Protein AF-A0A9D9YKW6-F1 (afdb_monomer)

Sequence (208 aa):
MNNTENLVAIANKNGWTAEYDASLAKNPNLFNELFSMLTSIMKGLIENFFKRTKQVSLEPTADEFNVKRDLKKFLALKSDGGKLDWLDDDIIGWFGKTTIKGRKQKIVSNIYRLLKNLTHQSIIDTGKKFDIYKKYNLFDAIELASKLIDAGEIEEKGKGIVIYFEEEHDGVPCRVSVCRDDGGKLCLNLLEVDPDREFDVGGGVLFS

Foldseek 3Di:
DPPVVVVVVVCVVVVNPPVVVVVCVVCVPVVVVVVVVVVVVLVVVCVVFKDFDDKDKDDWDQDKDQCQVNVVVVVVVADFPDLCVQPDCVSCVQCNRDIHGTGDDMDIATKIFTQAWDFPLRCQVSCVVSVRADAAAPVVVSVVQSVCVVVCLAQDALEWEKHWHPDDGVPFTKIWIWHQDPVRGIYIDIDGRPSPDRPIRGGNYMYD

Secondary structure (DSSP, 8-state):
--HHHHHHHHHHHHT-HHHHHHHHHH-HHHHHHHHHHHHHHHHHHHHTTEEEEEEEEEPP--S-EEHHHHHHHHHHT--TTSTTTT--THHHHHHTT-EEPPPSS-EEEEEEEESS-EEHHHHHHHHHHTT---EE-HHHHHHHHHHHHHTTTT-STT-EEEEEEEEEETTEEEEEEEEE-TTS-EEEEEEE--TTS--EE-TTEEE-

pLDDT: mean 80.94, std 12.47, range [43.84, 95.19]

Structure (mmCIF, N/CA/C/O backbone):
data_AF-A0A9D9YKW6-F1
#
_entry.id   AF-A0A9D9YKW6-F1
#
loop_
_atom_site.group_PDB
_atom_site.id
_atom_site.type_symbol
_atom_site.label_atom_id
_atom_site.label_alt_id
_atom_site.label_comp_id
_atom_site.label_asym_id
_atom_site.label_entity_id
_atom_site.label_seq_id
_atom_site.pdbx_PDB_i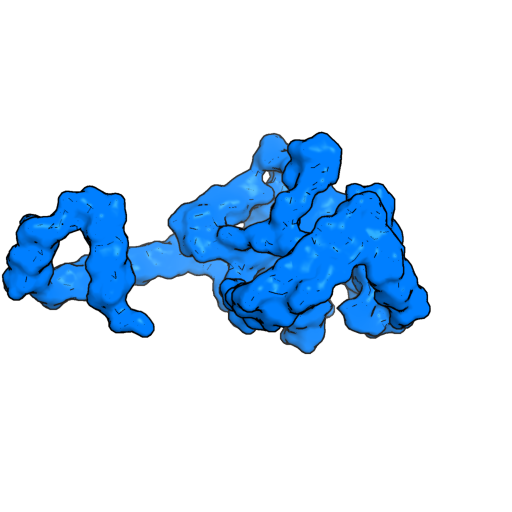ns_code
_atom_site.Cartn_x
_atom_site.Cartn_y
_atom_site.Cartn_z
_atom_site.occupancy
_atom_site.B_iso_or_equiv
_atom_site.auth_seq_id
_atom_site.auth_comp_id
_atom_site.auth_asym_id
_atom_site.auth_atom_id
_atom_site.pdbx_PDB_model_num
ATOM 1 N N . MET A 1 1 ? 0.772 17.767 -19.287 1.00 43.84 1 MET A N 1
ATOM 2 C CA . MET A 1 1 ? 1.061 17.104 -20.570 1.00 43.84 1 MET A CA 1
ATOM 3 C C . MET A 1 1 ? -0.236 17.054 -21.336 1.00 43.84 1 MET A C 1
ATOM 5 O O . MET A 1 1 ? -1.238 16.620 -20.775 1.00 43.84 1 MET A O 1
ATOM 9 N N . ASN A 1 2 ? -0.245 17.628 -22.532 1.00 45.97 2 ASN A N 1
ATOM 10 C CA . ASN A 1 2 ? -1.435 17.667 -23.375 1.00 45.97 2 ASN A CA 1
ATOM 11 C C . ASN A 1 2 ? -1.693 16.252 -23.925 1.00 45.97 2 ASN A C 1
ATOM 13 O O . ASN A 1 2 ? -0.737 15.502 -24.122 1.00 45.97 2 ASN A O 1
ATOM 17 N N . ASN A 1 3 ? -2.950 15.863 -24.167 1.00 50.84 3 ASN A N 1
ATOM 18 C CA . ASN A 1 3 ? -3.304 14.491 -24.585 1.00 50.84 3 ASN A CA 1
ATOM 19 C C . ASN A 1 3 ? -2.483 14.012 -25.800 1.00 50.84 3 ASN A C 1
ATOM 21 O O . ASN A 1 3 ? -2.104 12.847 -25.880 1.00 50.84 3 ASN A O 1
ATOM 25 N N . THR A 1 4 ? -2.126 14.940 -26.687 1.00 46.44 4 THR A N 1
ATOM 26 C CA . THR A 1 4 ? -1.278 14.737 -27.866 1.00 46.44 4 THR A CA 1
ATOM 27 C C . THR A 1 4 ? 0.133 14.228 -27.536 1.00 46.44 4 THR A C 1
ATOM 29 O O . THR A 1 4 ? 0.658 13.381 -28.250 1.00 46.44 4 THR A O 1
ATOM 32 N N . GLU A 1 5 ? 0.748 14.682 -26.442 1.00 51.78 5 GLU A N 1
ATOM 33 C CA . GLU A 1 5 ? 2.132 14.326 -26.078 1.00 51.78 5 GLU A CA 1
ATOM 34 C C . GLU A 1 5 ? 2.236 12.876 -25.580 1.00 51.78 5 GLU A C 1
ATOM 36 O O . GLU A 1 5 ? 3.158 12.150 -25.952 1.00 51.78 5 GLU A O 1
ATOM 41 N N . ASN A 1 6 ? 1.246 12.420 -24.803 1.00 57.69 6 ASN A N 1
ATOM 42 C CA . ASN A 1 6 ? 1.171 11.029 -24.341 1.00 57.69 6 ASN A CA 1
ATOM 43 C C . ASN A 1 6 ? 0.940 10.053 -25.506 1.00 57.69 6 ASN A C 1
ATOM 45 O O . ASN A 1 6 ? 1.441 8.930 -25.495 1.00 57.69 6 ASN A O 1
ATOM 49 N N . LEU A 1 7 ? 0.206 10.487 -26.530 1.00 53.72 7 LEU A N 1
ATOM 50 C CA . LEU A 1 7 ? -0.119 9.679 -27.703 1.00 53.72 7 LEU A CA 1
ATOM 51 C C . LEU A 1 7 ? 1.067 9.520 -28.654 1.00 53.72 7 LEU A C 1
ATOM 53 O O . LEU A 1 7 ? 1.318 8.413 -29.127 1.00 53.72 7 LEU A O 1
ATOM 57 N N . VAL A 1 8 ? 1.833 10.591 -28.878 1.00 56.22 8 VAL A N 1
ATOM 58 C CA . VAL A 1 8 ? 3.093 10.525 -29.634 1.00 56.22 8 VAL A CA 1
ATOM 59 C C . VAL A 1 8 ? 4.070 9.568 -28.945 1.00 56.22 8 VAL A C 1
ATOM 61 O O . VAL A 1 8 ? 4.704 8.751 -29.608 1.00 56.22 8 VAL A O 1
ATOM 64 N N . ALA A 1 9 ? 4.131 9.577 -27.610 1.00 59.88 9 ALA A N 1
ATOM 65 C CA . ALA A 1 9 ? 4.969 8.644 -26.859 1.00 59.88 9 ALA A CA 1
ATOM 66 C C . ALA A 1 9 ? 4.547 7.168 -27.038 1.00 59.88 9 ALA A C 1
ATOM 68 O O . ALA A 1 9 ? 5.409 6.302 -27.205 1.00 59.88 9 ALA A O 1
ATOM 69 N N . ILE A 1 10 ? 3.242 6.868 -27.055 1.00 60.78 10 ILE A N 1
ATOM 70 C CA . ILE A 1 10 ? 2.720 5.503 -27.263 1.00 60.78 10 ILE A CA 1
ATOM 71 C C . ILE A 1 10 ? 2.913 5.038 -28.715 1.00 60.78 10 ILE A C 1
ATOM 73 O O . ILE A 1 10 ? 3.318 3.896 -28.938 1.00 60.78 10 ILE A O 1
ATOM 77 N N . ALA A 1 11 ? 2.664 5.900 -29.702 1.00 54.38 11 ALA A N 1
ATOM 78 C CA . ALA A 1 11 ? 2.847 5.574 -31.118 1.00 54.38 11 ALA A CA 1
ATOM 79 C C . ALA A 1 11 ? 4.330 5.353 -31.468 1.00 54.38 11 ALA A C 1
ATOM 81 O O . ALA A 1 11 ? 4.664 4.382 -32.149 1.00 54.38 11 ALA A O 1
ATOM 82 N N . ASN A 1 12 ? 5.227 6.181 -30.917 1.00 57.91 12 ASN A N 1
ATOM 83 C CA . ASN A 1 12 ? 6.677 6.018 -31.055 1.00 57.91 12 ASN A CA 1
ATOM 84 C C . ASN A 1 12 ? 7.167 4.698 -30.449 1.00 57.91 12 ASN A C 1
ATOM 86 O O . ASN A 1 12 ? 8.013 4.029 -31.037 1.00 57.91 12 ASN A O 1
ATOM 90 N N . LYS A 1 13 ? 6.605 4.286 -29.305 1.00 63.47 13 LYS A N 1
ATOM 91 C CA . LYS A 1 13 ? 6.944 3.012 -28.653 1.00 63.47 13 LYS A CA 1
ATOM 92 C C . LYS A 1 13 ? 6.544 1.786 -29.488 1.00 63.47 13 LYS A C 1
ATOM 94 O O . LYS A 1 13 ? 7.162 0.738 -29.335 1.00 63.47 13 LYS A O 1
ATOM 99 N N . ASN A 1 14 ? 5.546 1.916 -30.365 1.00 60.53 14 ASN A N 1
ATOM 100 C CA . ASN A 1 14 ? 5.018 0.825 -31.193 1.00 60.53 14 ASN A CA 1
ATOM 101 C C . ASN A 1 14 ? 5.385 0.934 -32.689 1.00 60.53 14 ASN A C 1
ATOM 103 O O . ASN A 1 14 ? 4.955 0.100 -33.480 1.00 60.53 14 ASN A O 1
ATOM 107 N N . GLY A 1 15 ? 6.195 1.926 -33.087 1.00 52.66 15 GLY A N 1
ATOM 108 C CA . GLY A 1 15 ? 6.733 2.048 -34.449 1.00 52.66 15 GLY A CA 1
ATOM 109 C C . GLY A 1 15 ? 5.736 2.511 -35.522 1.00 52.66 15 GLY A C 1
ATOM 110 O O . GLY A 1 15 ? 5.941 2.228 -36.697 1.00 52.66 15 GLY A O 1
ATOM 111 N N . TRP A 1 16 ? 4.655 3.205 -35.152 1.00 58.59 16 TRP A N 1
ATOM 112 C CA . TRP A 1 16 ? 3.535 3.529 -36.059 1.00 58.59 16 TRP A CA 1
ATOM 113 C C . TRP A 1 16 ? 3.626 4.897 -36.757 1.00 58.59 16 TRP A C 1
ATOM 115 O O . TRP A 1 16 ? 2.633 5.393 -37.267 1.00 58.59 16 TRP A O 1
ATOM 125 N N . THR A 1 17 ? 4.785 5.547 -36.782 1.00 58.66 17 THR A N 1
ATOM 126 C CA . THR A 1 17 ? 4.863 7.016 -36.893 1.00 58.66 17 THR A CA 1
ATOM 127 C C . THR A 1 17 ? 4.345 7.618 -38.210 1.00 58.66 17 THR A C 1
ATOM 129 O O . THR A 1 17 ? 3.519 8.522 -38.174 1.00 58.66 17 THR A O 1
ATOM 132 N N . ALA A 1 18 ? 4.731 7.111 -39.384 1.00 54.94 18 ALA A N 1
ATOM 133 C CA . ALA A 1 18 ? 4.442 7.815 -40.645 1.00 54.94 18 ALA A CA 1
ATOM 134 C C . ALA A 1 18 ? 2.969 7.745 -41.116 1.00 54.94 18 ALA A C 1
ATOM 136 O O . ALA A 1 18 ? 2.423 8.736 -41.602 1.00 54.94 18 ALA A O 1
ATOM 137 N N . GLU A 1 19 ? 2.307 6.592 -40.978 1.00 56.78 19 GLU A N 1
ATOM 138 C CA . GLU A 1 19 ? 0.900 6.421 -41.387 1.00 56.78 19 GLU A CA 1
ATOM 139 C C . GLU A 1 19 ? -0.081 6.929 -40.321 1.00 56.78 19 GLU A C 1
ATOM 141 O O . GLU A 1 19 ? -1.145 7.462 -40.650 1.00 56.78 19 GLU A O 1
ATOM 146 N N . TYR A 1 20 ? 0.297 6.824 -39.044 1.00 57.62 20 TYR A N 1
ATOM 147 C CA . TYR A 1 20 ? -0.473 7.343 -37.916 1.00 57.62 20 TYR A CA 1
ATOM 148 C C . TYR A 1 20 ? -0.538 8.872 -37.938 1.00 57.62 20 TYR A C 1
ATOM 150 O O . TYR A 1 20 ? -1.638 9.420 -37.862 1.00 57.62 20 TYR A O 1
ATOM 158 N N . ASP A 1 21 ? 0.594 9.556 -38.151 1.00 57.75 21 ASP A N 1
ATOM 159 C CA . ASP A 1 21 ? 0.653 11.023 -38.213 1.00 57.75 21 ASP A CA 1
ATOM 160 C C . ASP A 1 21 ? -0.156 11.578 -39.403 1.00 57.75 21 ASP A C 1
ATOM 162 O O . ASP A 1 21 ? -0.878 12.570 -39.270 1.00 57.75 21 ASP A O 1
ATOM 166 N N . ALA A 1 22 ? -0.124 10.896 -40.555 1.00 60.62 22 ALA A N 1
ATOM 167 C CA . ALA A 1 22 ? -0.911 11.267 -41.733 1.00 60.62 22 ALA A CA 1
ATOM 168 C C . ALA A 1 22 ? -2.428 11.046 -41.551 1.00 60.62 22 ALA A C 1
ATOM 170 O O . ALA A 1 22 ? -3.234 11.800 -42.104 1.00 60.62 22 ALA A O 1
ATOM 171 N N . SER A 1 23 ? -2.834 10.024 -40.790 1.00 60.03 23 SER A N 1
ATOM 172 C CA . SER A 1 23 ? -4.242 9.733 -40.483 1.00 60.03 23 SER A CA 1
ATOM 173 C C . SER A 1 23 ? -4.810 10.690 -39.422 1.00 60.03 23 SER A C 1
ATOM 175 O O . SER A 1 23 ? -5.909 11.227 -39.594 1.00 60.03 23 SER A O 1
ATOM 177 N N . LEU A 1 24 ? -4.023 11.001 -38.383 1.00 61.50 24 LEU A N 1
ATOM 178 C CA . LEU A 1 24 ? -4.342 12.004 -37.357 1.00 61.50 24 LEU A CA 1
ATOM 179 C C . LEU A 1 24 ? -4.513 13.405 -37.946 1.00 61.50 24 LEU A C 1
ATOM 181 O O . LEU A 1 24 ? -5.440 14.118 -37.564 1.00 61.50 24 LEU A O 1
ATOM 185 N N . ALA A 1 25 ? -3.667 13.782 -38.910 1.00 60.62 25 ALA A N 1
ATOM 186 C CA . ALA A 1 25 ? -3.775 15.061 -39.608 1.00 60.62 25 ALA A CA 1
ATOM 187 C C . ALA A 1 25 ? -5.047 15.172 -40.470 1.00 60.62 25 ALA A C 1
ATOM 189 O O . ALA A 1 25 ? -5.565 16.271 -40.661 1.00 60.62 25 ALA A O 1
ATOM 190 N N . LYS A 1 26 ? -5.566 14.048 -40.987 1.00 66.38 26 LYS A N 1
ATOM 191 C CA . LYS A 1 26 ? -6.759 14.027 -41.848 1.00 66.38 26 LYS A CA 1
ATOM 192 C C . LYS A 1 26 ? -8.071 14.044 -41.068 1.00 66.38 26 LYS A C 1
ATOM 194 O O . LYS A 1 26 ? -9.019 14.658 -41.543 1.00 66.38 26 LYS A O 1
ATOM 199 N N . ASN A 1 27 ? -8.146 13.389 -39.906 1.00 66.44 27 ASN A N 1
ATOM 200 C CA . ASN A 1 27 ? -9.380 13.301 -39.111 1.00 66.44 27 ASN A CA 1
ATOM 201 C C . ASN A 1 27 ? -9.115 13.381 -37.592 1.00 66.44 27 ASN A C 1
ATOM 203 O O . ASN A 1 27 ? -9.399 12.426 -36.862 1.00 66.44 27 ASN A O 1
ATOM 207 N N . PRO A 1 28 ? -8.614 14.520 -37.081 1.00 65.94 28 PRO A N 1
ATOM 208 C CA . PRO A 1 28 ? -8.278 14.668 -35.663 1.00 65.94 28 PRO A CA 1
ATOM 209 C C . PRO A 1 28 ? -9.496 14.497 -34.738 1.00 65.94 28 PRO A C 1
ATOM 211 O O . PRO A 1 28 ? -9.361 14.000 -33.621 1.00 65.94 28 PRO A O 1
ATOM 214 N N . ASN A 1 29 ? -10.699 14.846 -35.208 1.00 73.69 29 ASN A N 1
ATOM 215 C CA . ASN A 1 29 ? -11.934 14.716 -34.429 1.00 73.69 29 ASN A CA 1
ATOM 216 C C . ASN A 1 29 ? -12.338 13.252 -34.207 1.00 73.69 29 ASN A C 1
ATOM 218 O O . ASN A 1 29 ? -12.597 12.872 -33.070 1.00 73.69 29 ASN A O 1
ATOM 222 N N . LEU A 1 30 ? -12.301 12.418 -35.254 1.00 71.31 30 LEU A N 1
ATOM 223 C CA . LEU A 1 30 ? -12.606 10.985 -35.150 1.00 71.31 30 LEU A CA 1
ATOM 224 C C . LEU A 1 30 ? -11.641 10.289 -34.178 1.00 71.31 30 LEU A C 1
ATOM 226 O O . LEU A 1 30 ? -12.040 9.438 -33.387 1.00 71.31 30 LEU A O 1
ATOM 230 N N . PHE A 1 31 ? -10.365 10.681 -34.214 1.00 65.94 31 PHE A N 1
ATOM 231 C CA . PHE A 1 31 ? -9.346 10.140 -33.323 1.00 65.94 31 PHE A CA 1
ATOM 232 C C . PHE A 1 31 ? -9.588 10.535 -31.859 1.00 65.94 31 PHE A C 1
ATOM 234 O O . PHE A 1 31 ? -9.551 9.684 -30.970 1.00 65.94 31 PHE A O 1
ATOM 241 N N . ASN A 1 32 ? -9.891 11.811 -31.605 1.00 71.19 32 ASN A N 1
ATOM 242 C CA . ASN A 1 32 ? -10.234 12.292 -30.267 1.00 71.19 32 ASN A CA 1
ATOM 243 C C . ASN A 1 32 ? -11.503 11.619 -29.721 1.00 71.19 32 ASN A C 1
ATOM 245 O O . ASN A 1 32 ? -11.550 11.272 -28.541 1.00 71.19 32 ASN A O 1
ATOM 249 N N . GLU A 1 33 ? -12.508 11.390 -30.568 1.00 76.00 33 GLU A N 1
ATOM 250 C CA . GLU A 1 33 ? -13.734 10.670 -30.208 1.00 76.00 33 GLU A CA 1
ATOM 251 C C . GLU A 1 33 ? -13.452 9.206 -29.849 1.00 76.00 33 GLU A C 1
ATOM 253 O O . GLU A 1 33 ? -13.867 8.750 -28.782 1.00 76.00 33 GLU A O 1
ATOM 258 N N . LEU A 1 34 ? -12.682 8.484 -30.673 1.00 74.12 34 LEU A N 1
ATOM 259 C CA . LEU A 1 34 ? -12.268 7.104 -30.392 1.00 74.12 34 LEU A CA 1
ATOM 260 C C . LEU A 1 34 ? -11.459 7.003 -29.099 1.00 74.12 34 LEU A C 1
ATOM 262 O O . LEU A 1 34 ? -11.700 6.109 -28.287 1.00 74.12 34 LEU A O 1
ATOM 266 N N . PHE A 1 35 ? -10.524 7.927 -28.878 1.00 70.81 35 PHE A N 1
ATOM 267 C CA . PHE A 1 35 ? -9.710 7.944 -27.669 1.00 70.81 35 PHE A CA 1
ATOM 268 C C . PHE A 1 35 ? -10.543 8.253 -26.421 1.00 70.81 35 PHE A C 1
ATOM 270 O O . PHE A 1 35 ? -10.389 7.594 -25.391 1.00 70.81 35 PHE A O 1
ATOM 277 N N . SER A 1 36 ? -11.465 9.214 -26.513 1.00 72.69 36 SER A N 1
ATOM 278 C CA . SER A 1 36 ? -12.410 9.529 -25.439 1.00 72.69 36 SER A CA 1
ATOM 279 C C . SER A 1 36 ? -13.294 8.324 -25.109 1.00 72.69 36 SER A C 1
ATOM 281 O O . SER A 1 36 ? -13.446 7.962 -23.940 1.00 72.69 36 SER A O 1
ATOM 283 N N . MET A 1 37 ? -13.801 7.631 -26.133 1.00 76.38 37 MET A N 1
ATOM 284 C CA . MET A 1 37 ? -14.613 6.427 -25.969 1.00 76.38 37 MET A CA 1
ATOM 285 C C . MET A 1 37 ? -13.817 5.292 -25.312 1.00 76.38 37 MET A C 1
ATOM 287 O O . MET A 1 37 ? -14.284 4.712 -24.333 1.00 76.38 37 MET A O 1
ATOM 291 N N . LEU A 1 38 ? -12.594 5.018 -25.778 1.00 76.38 38 LEU A N 1
ATOM 292 C CA . LEU A 1 38 ? -11.701 4.020 -25.177 1.00 76.38 38 LEU A CA 1
ATOM 293 C C . LEU A 1 38 ? -11.374 4.358 -23.720 1.00 76.38 38 LEU A C 1
ATOM 295 O O . LEU A 1 38 ? -11.436 3.487 -22.855 1.00 76.38 38 LEU A O 1
ATOM 299 N N . THR A 1 39 ? -11.082 5.626 -23.430 1.00 74.69 39 THR A N 1
ATOM 300 C CA . THR A 1 39 ? -10.810 6.097 -22.067 1.00 74.69 39 THR A CA 1
ATOM 301 C C . THR A 1 39 ? -12.030 5.917 -21.166 1.00 74.69 39 THR A C 1
ATOM 303 O O . THR A 1 39 ? -11.891 5.464 -20.032 1.00 74.69 39 THR A O 1
ATOM 306 N N . SER A 1 40 ? -13.232 6.208 -21.670 1.00 73.06 40 SER A N 1
ATOM 307 C CA . SER A 1 40 ? -14.488 6.033 -20.934 1.00 73.06 40 SER A CA 1
ATOM 308 C C . SER A 1 40 ? -14.789 4.555 -20.657 1.00 73.06 40 SER A C 1
ATOM 310 O O . SER A 1 40 ? -15.108 4.198 -19.525 1.00 73.06 40 SER A O 1
ATOM 312 N N . ILE A 1 41 ? -14.585 3.671 -21.643 1.00 79.56 41 ILE A N 1
ATOM 313 C CA . ILE A 1 41 ? -14.730 2.215 -21.473 1.00 79.56 41 ILE A CA 1
ATOM 314 C C . ILE A 1 41 ? -13.729 1.692 -20.438 1.00 79.56 41 ILE A C 1
ATOM 316 O O . ILE A 1 41 ? -14.118 0.969 -19.525 1.00 79.56 41 ILE A O 1
ATOM 320 N N . MET A 1 42 ? -12.450 2.072 -20.536 1.00 76.56 42 MET A N 1
ATOM 321 C CA . MET A 1 42 ? -11.427 1.656 -19.569 1.00 76.56 42 MET A CA 1
ATOM 322 C C . MET A 1 42 ? -11.737 2.161 -18.161 1.00 76.56 42 MET A C 1
ATOM 324 O O . MET A 1 42 ? -11.637 1.394 -17.206 1.00 76.56 42 MET A O 1
ATOM 328 N N . LYS A 1 43 ? -12.172 3.419 -18.030 1.00 74.50 43 LYS A N 1
ATOM 329 C CA . LYS A 1 43 ? -12.601 3.987 -16.751 1.00 74.50 43 LYS A CA 1
ATOM 330 C C . LYS A 1 43 ? -13.778 3.206 -16.165 1.00 74.50 43 LYS A C 1
ATOM 332 O O . LYS A 1 43 ? -13.706 2.824 -15.004 1.00 74.50 43 LYS A O 1
ATOM 337 N N . GLY A 1 44 ? -14.800 2.905 -16.966 1.00 77.06 44 GLY A N 1
ATOM 338 C CA . GLY A 1 44 ? -15.939 2.093 -16.532 1.00 77.06 44 GLY A CA 1
ATOM 339 C C . GLY A 1 44 ? -15.532 0.676 -16.117 1.00 77.06 44 GLY A C 1
ATOM 340 O O . GLY A 1 44 ? -16.006 0.168 -15.106 1.00 77.06 44 GLY A O 1
ATOM 341 N N . LEU A 1 45 ? -14.598 0.047 -16.841 1.00 79.50 45 LEU A N 1
ATOM 342 C CA . LEU A 1 45 ? -14.066 -1.267 -16.474 1.00 79.50 45 LEU A CA 1
ATOM 343 C C . LEU A 1 45 ? -13.321 -1.230 -15.140 1.00 79.50 45 LEU A C 1
ATOM 345 O O . LEU A 1 45 ? -13.549 -2.109 -14.318 1.00 79.50 45 LEU A O 1
ATOM 349 N N . ILE A 1 46 ? -12.474 -0.226 -14.905 1.00 79.81 46 ILE A N 1
ATOM 350 C CA . ILE A 1 46 ? -11.793 -0.031 -13.617 1.00 79.81 46 ILE A CA 1
ATOM 351 C C . ILE A 1 46 ? -12.826 0.200 -12.513 1.00 79.81 46 ILE A C 1
ATOM 353 O O . ILE A 1 46 ? -12.770 -0.473 -11.488 1.00 79.81 46 ILE A O 1
ATOM 357 N N . GLU A 1 47 ? -13.795 1.089 -12.741 1.00 83.19 47 GLU A N 1
ATOM 358 C CA . GLU A 1 47 ? -14.834 1.457 -11.772 1.00 83.19 47 GLU A CA 1
ATOM 359 C C . GLU A 1 47 ? -15.772 0.299 -11.407 1.00 83.19 47 GLU A C 1
ATOM 361 O O . GLU A 1 47 ? -16.357 0.321 -10.330 1.00 83.19 47 GLU A O 1
ATOM 366 N N . ASN A 1 48 ? -15.848 -0.758 -12.222 1.00 84.75 48 ASN A N 1
ATOM 367 C CA . ASN A 1 48 ? -16.570 -1.989 -11.875 1.00 84.75 48 ASN A CA 1
ATOM 368 C C . ASN A 1 48 ? -15.870 -2.830 -10.792 1.00 84.75 48 ASN A C 1
ATOM 370 O O . ASN A 1 48 ? -16.513 -3.653 -10.136 1.00 84.75 48 ASN A O 1
ATOM 374 N N . PHE A 1 49 ? -14.555 -2.674 -10.621 1.00 84.00 49 PHE A N 1
ATOM 375 C CA . PHE A 1 49 ? -13.768 -3.397 -9.616 1.00 84.00 49 PHE A CA 1
ATOM 376 C C . PHE A 1 49 ? -13.291 -2.478 -8.492 1.00 84.00 49 PHE A C 1
ATOM 378 O O . PHE A 1 49 ? -13.207 -2.901 -7.337 1.00 84.00 49 PHE A O 1
ATOM 385 N N . PHE A 1 50 ? -12.988 -1.227 -8.828 1.00 90.81 50 PHE A N 1
ATOM 386 C CA . PHE A 1 50 ? -12.195 -0.321 -8.019 1.00 90.81 50 PHE A CA 1
ATOM 387 C C . PHE A 1 50 ? -12.770 1.092 -8.033 1.00 90.81 50 PHE A C 1
ATOM 389 O O . PHE A 1 50 ? -12.943 1.699 -9.083 1.00 90.81 50 PHE A O 1
ATOM 396 N N . LYS A 1 51 ? -12.950 1.694 -6.862 1.00 91.38 51 LYS A N 1
ATOM 397 C CA . LYS A 1 51 ? -13.278 3.115 -6.741 1.00 91.38 51 LYS A CA 1
ATOM 398 C C . LYS A 1 51 ? -12.040 3.897 -6.344 1.00 91.38 51 LYS A C 1
ATOM 400 O O . LYS A 1 51 ? -11.507 3.682 -5.260 1.00 91.38 51 LYS A O 1
ATOM 405 N N . ARG A 1 52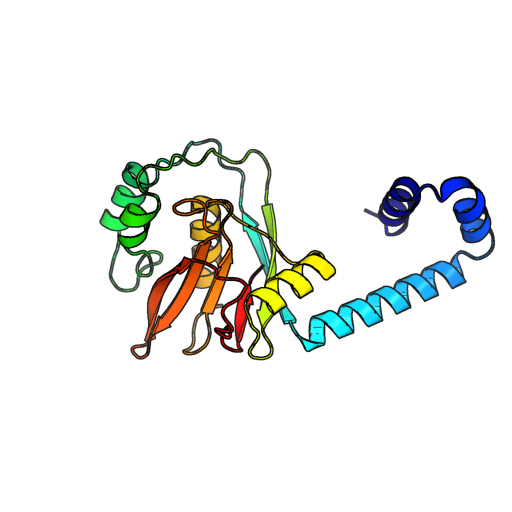 ? -11.602 4.839 -7.180 1.00 90.81 52 ARG A N 1
ATOM 406 C CA . ARG A 1 52 ? -10.542 5.782 -6.795 1.00 90.81 52 ARG A CA 1
ATOM 407 C C . ARG A 1 52 ? -10.995 6.581 -5.570 1.00 90.81 52 ARG A C 1
ATOM 409 O O . ARG A 1 52 ? -12.091 7.139 -5.579 1.00 90.81 52 ARG A O 1
ATOM 416 N N . THR A 1 53 ? -10.165 6.640 -4.534 1.00 91.81 53 THR A N 1
ATOM 417 C CA . THR A 1 53 ? -10.476 7.363 -3.290 1.00 91.81 53 THR A CA 1
ATOM 418 C C . THR A 1 53 ? -9.609 8.596 -3.138 1.00 91.81 53 THR A C 1
ATOM 420 O O . THR A 1 53 ? -10.116 9.714 -3.080 1.00 91.81 53 THR A O 1
ATOM 423 N N . LYS A 1 54 ? -8.291 8.405 -3.134 1.00 92.44 54 LYS A N 1
ATOM 424 C CA . LYS A 1 54 ? -7.337 9.448 -2.773 1.00 92.44 54 LYS A CA 1
ATOM 425 C C . LYS A 1 54 ? -6.119 9.426 -3.682 1.00 92.44 54 LYS A C 1
ATOM 427 O O . LYS A 1 54 ? -5.820 8.428 -4.328 1.00 92.44 54 LYS A O 1
ATOM 432 N N . GLN A 1 55 ? -5.406 10.541 -3.736 1.00 94.38 55 GLN A N 1
ATOM 433 C CA . GLN A 1 55 ? -4.049 10.586 -4.263 1.00 94.38 55 GLN A CA 1
ATOM 434 C C . GLN A 1 55 ? -3.104 10.904 -3.107 1.00 94.38 55 GLN A C 1
ATOM 436 O O . GLN A 1 55 ? -3.333 11.862 -2.368 1.00 94.38 55 GLN A O 1
ATOM 441 N N . VAL A 1 56 ? -2.060 10.098 -2.946 1.00 95.19 56 VAL A N 1
ATOM 442 C CA . VAL A 1 56 ? -1.038 10.282 -1.915 1.00 95.19 56 VAL A CA 1
ATOM 443 C C . VAL A 1 56 ? 0.294 10.578 -2.587 1.00 95.19 56 VAL A C 1
ATOM 445 O O . VAL A 1 56 ? 0.639 9.990 -3.609 1.00 95.19 56 VAL A O 1
ATOM 448 N N . SER A 1 57 ? 1.029 11.529 -2.020 1.00 94.56 57 SER A N 1
ATOM 449 C CA . SER A 1 57 ? 2.399 11.842 -2.413 1.00 94.56 57 SER A CA 1
ATOM 450 C C . SER A 1 57 ? 3.351 11.442 -1.297 1.00 94.56 57 SER A C 1
ATOM 452 O O . SER A 1 57 ? 3.158 11.871 -0.159 1.00 94.56 57 SER A O 1
ATOM 454 N N . LEU A 1 58 ? 4.373 10.659 -1.620 1.00 94.31 58 LEU A N 1
ATOM 455 C CA . LEU A 1 58 ? 5.526 10.406 -0.758 1.00 94.31 58 LEU A CA 1
ATOM 456 C C . LEU A 1 58 ? 6.654 11.327 -1.223 1.00 94.31 58 LEU A C 1
ATOM 458 O O . LEU A 1 58 ? 6.863 11.472 -2.432 1.00 94.31 58 LEU A O 1
ATOM 462 N N . GLU A 1 59 ? 7.361 11.969 -0.295 1.00 93.62 59 GLU A N 1
ATOM 463 C CA . GLU A 1 59 ? 8.438 12.928 -0.602 1.00 93.62 59 GLU A CA 1
ATOM 464 C C . GLU A 1 59 ? 9.797 12.222 -0.651 1.00 93.62 59 GLU A C 1
ATOM 466 O O . GLU A 1 59 ? 9.914 11.142 -0.072 1.00 93.62 59 GLU A O 1
ATOM 471 N N . PRO A 1 60 ? 10.776 12.693 -1.447 1.00 91.31 60 PRO A N 1
ATOM 472 C CA . PRO A 1 60 ? 12.081 12.046 -1.534 1.00 91.31 60 PRO A CA 1
ATOM 473 C C . PRO A 1 60 ? 12.727 11.871 -0.157 1.00 91.31 60 PRO A C 1
ATOM 475 O O . PRO A 1 60 ? 12.572 12.716 0.722 1.00 91.31 60 PRO A O 1
ATOM 478 N N . THR A 1 61 ? 13.505 10.809 0.003 1.00 87.69 61 THR A N 1
ATOM 479 C CA . THR A 1 61 ? 14.175 10.463 1.257 1.00 87.69 61 THR A CA 1
ATOM 480 C C . THR A 1 61 ? 15.641 10.231 0.938 1.00 87.69 61 THR A C 1
ATOM 482 O O . THR A 1 61 ? 15.967 9.339 0.161 1.00 87.69 61 THR A O 1
ATOM 485 N N . ALA A 1 62 ? 16.534 11.057 1.479 1.00 74.25 62 ALA A N 1
ATOM 486 C CA . ALA A 1 62 ? 17.968 10.934 1.206 1.00 74.25 62 ALA A CA 1
ATOM 487 C C . ALA A 1 62 ? 18.636 9.827 2.038 1.00 74.25 62 ALA A C 1
ATOM 489 O O . ALA A 1 62 ? 19.662 9.286 1.625 1.00 74.25 62 ALA A O 1
ATOM 490 N N . ASP A 1 63 ? 18.042 9.493 3.182 1.00 81.56 63 ASP A N 1
ATOM 491 C CA . ASP A 1 63 ? 18.648 8.627 4.184 1.00 81.56 63 ASP A CA 1
ATOM 492 C C . ASP A 1 63 ? 18.400 7.144 3.902 1.00 81.56 63 ASP A C 1
ATOM 494 O O . ASP A 1 63 ? 17.346 6.741 3.407 1.00 81.56 63 ASP A O 1
ATOM 498 N N . GLU A 1 64 ? 19.384 6.320 4.255 1.00 90.44 64 GLU A N 1
ATOM 499 C CA . GLU A 1 64 ? 19.200 4.875 4.332 1.00 90.44 64 GLU A CA 1
ATOM 500 C C . GLU A 1 64 ? 18.433 4.504 5.602 1.00 90.44 64 GLU A C 1
ATOM 502 O O . GLU A 1 64 ? 18.740 4.971 6.703 1.00 90.44 64 GLU A O 1
ATOM 507 N N . PHE A 1 65 ? 17.474 3.599 5.447 1.00 88.12 65 PHE A N 1
ATOM 508 C CA . PHE A 1 65 ? 16.658 3.085 6.532 1.00 88.12 65 PHE A CA 1
ATOM 509 C C . PHE A 1 65 ? 17.119 1.675 6.896 1.00 88.12 65 PHE A C 1
ATOM 511 O O . PHE A 1 65 ? 16.893 0.714 6.158 1.00 88.12 65 PHE A O 1
ATOM 518 N N . ASN A 1 66 ? 17.780 1.530 8.045 1.00 91.88 66 ASN A N 1
ATOM 519 C CA . ASN A 1 66 ? 18.106 0.215 8.581 1.00 91.88 66 ASN A CA 1
ATOM 520 C C . ASN A 1 66 ? 16.923 -0.274 9.412 1.00 91.88 66 ASN A C 1
ATOM 522 O O . ASN A 1 66 ? 16.682 0.246 10.503 1.00 91.88 66 ASN A O 1
ATOM 526 N N . VAL A 1 67 ? 16.218 -1.294 8.920 1.00 89.81 67 VAL A N 1
ATOM 527 C CA . VAL A 1 67 ? 14.925 -1.709 9.480 1.00 89.81 67 VAL A CA 1
ATOM 528 C C . VAL A 1 67 ? 15.026 -1.982 10.977 1.00 89.81 67 VAL A C 1
ATOM 530 O O . VAL A 1 67 ? 14.304 -1.380 11.764 1.00 89.81 67 VAL A O 1
ATOM 533 N N . LYS A 1 68 ? 15.970 -2.821 11.416 1.00 91.19 68 LYS A N 1
ATOM 534 C CA . LYS A 1 68 ? 16.100 -3.155 12.840 1.00 91.19 68 LYS A CA 1
ATOM 535 C C . LYS A 1 68 ? 16.485 -1.960 13.706 1.00 91.19 68 LYS A C 1
ATOM 537 O O . LYS A 1 68 ? 15.968 -1.837 14.812 1.00 91.19 68 LYS A O 1
ATOM 542 N N . ARG A 1 69 ? 17.418 -1.111 13.270 1.00 89.94 69 ARG A N 1
ATOM 543 C CA . ARG A 1 69 ? 17.868 0.046 14.061 1.00 89.94 69 ARG A CA 1
ATOM 544 C C . ARG A 1 69 ? 16.779 1.107 14.153 1.00 89.94 69 ARG A C 1
ATOM 546 O O . ARG A 1 69 ? 16.520 1.620 15.239 1.00 89.94 69 ARG A O 1
ATOM 553 N N . ASP A 1 70 ? 16.194 1.460 13.018 1.00 86.50 70 ASP A N 1
ATOM 554 C CA . ASP A 1 70 ? 15.332 2.627 12.908 1.00 86.50 70 ASP A CA 1
ATOM 555 C C . ASP A 1 70 ? 13.906 2.288 13.345 1.00 86.50 70 ASP A C 1
ATOM 557 O O . ASP A 1 70 ? 13.340 3.031 14.147 1.00 86.50 70 ASP A O 1
ATOM 561 N N . LEU A 1 71 ? 13.375 1.112 12.988 1.00 86.50 71 LEU A N 1
ATOM 562 C CA . LEU A 1 71 ? 12.052 0.682 13.449 1.00 86.50 71 LEU A CA 1
ATOM 563 C C . LEU A 1 71 ? 12.001 0.471 14.967 1.00 86.50 71 LEU A C 1
ATOM 565 O O . LEU A 1 71 ? 11.000 0.810 15.585 1.00 86.50 71 LEU A O 1
ATOM 569 N N . LYS A 1 72 ? 13.090 0.024 15.611 1.00 84.88 72 LYS A N 1
ATOM 570 C CA . LYS A 1 72 ? 13.150 -0.040 17.086 1.00 84.88 72 LYS A CA 1
ATOM 571 C C . LYS A 1 72 ? 12.946 1.317 17.751 1.00 84.88 72 LYS A C 1
ATOM 573 O O . LYS A 1 72 ? 12.319 1.379 18.804 1.00 84.88 72 LYS A O 1
ATOM 578 N N . LYS A 1 73 ? 13.460 2.398 17.155 1.00 81.44 73 LYS A N 1
ATOM 579 C CA . LYS A 1 73 ? 13.229 3.757 17.666 1.00 81.44 73 LYS A CA 1
ATOM 580 C C . LYS A 1 73 ? 11.759 4.146 17.513 1.00 81.44 73 LYS A C 1
ATOM 582 O O . LYS A 1 73 ? 11.198 4.706 18.444 1.00 81.44 73 LYS A O 1
ATOM 587 N N . PHE A 1 74 ? 11.134 3.809 16.383 1.00 77.81 74 PHE A N 1
ATOM 588 C CA . PHE A 1 74 ? 9.703 4.048 16.160 1.00 77.81 74 PHE A CA 1
ATOM 589 C C . PHE A 1 74 ? 8.821 3.252 17.128 1.00 77.81 74 PHE A C 1
ATOM 591 O O . PHE A 1 74 ? 7.917 3.823 17.730 1.00 77.81 74 PHE A O 1
ATOM 598 N N . LEU A 1 75 ? 9.114 1.967 17.339 1.00 80.44 75 LEU A N 1
ATOM 599 C CA . LEU A 1 75 ? 8.375 1.112 18.272 1.00 80.44 75 LEU A CA 1
ATOM 600 C C . LEU A 1 75 ? 8.534 1.566 19.728 1.00 80.44 75 LEU A C 1
ATOM 602 O O . LEU A 1 75 ? 7.586 1.473 20.497 1.00 80.44 75 LEU A O 1
ATOM 606 N N . ALA A 1 76 ? 9.686 2.128 20.108 1.00 79.88 76 ALA A N 1
ATOM 607 C CA . ALA A 1 76 ? 9.871 2.723 21.435 1.00 79.88 76 ALA A CA 1
ATOM 608 C C . ALA A 1 76 ? 9.007 3.978 21.668 1.00 79.88 76 ALA A C 1
ATOM 610 O O . ALA A 1 76 ? 8.767 4.352 22.812 1.00 79.88 76 ALA A O 1
ATOM 611 N N . LEU A 1 77 ? 8.542 4.624 20.594 1.00 75.69 77 LEU A N 1
ATOM 612 C CA . LEU A 1 77 ? 7.625 5.767 20.632 1.00 75.69 77 LEU A CA 1
ATOM 613 C C . LEU A 1 77 ? 6.153 5.345 20.475 1.00 75.69 77 LEU A C 1
ATOM 615 O O . LEU A 1 77 ? 5.276 6.208 20.422 1.00 75.69 77 LEU A O 1
ATOM 619 N N . LYS A 1 78 ? 5.868 4.038 20.377 1.00 74.94 78 LYS A N 1
ATOM 620 C CA . LYS A 1 78 ? 4.511 3.505 20.239 1.00 74.94 78 LYS A CA 1
ATOM 621 C C . LYS A 1 78 ? 3.694 3.822 21.492 1.00 74.94 78 LYS A C 1
ATOM 623 O O . LYS A 1 78 ? 4.071 3.472 22.607 1.00 74.94 78 LYS A O 1
ATOM 628 N N . SER A 1 79 ? 2.547 4.455 21.284 1.00 66.81 79 SER A N 1
ATOM 629 C CA . SER A 1 79 ? 1.520 4.678 22.298 1.00 66.81 79 SER A CA 1
ATOM 630 C C . SER A 1 79 ? 0.232 3.992 21.858 1.00 66.81 79 SER A C 1
ATOM 632 O O . SER A 1 79 ? -0.109 4.055 20.673 1.00 66.81 79 SER A O 1
ATOM 634 N N . ASP A 1 80 ? -0.497 3.394 22.798 1.00 64.75 80 ASP A N 1
ATOM 635 C CA . ASP A 1 80 ? -1.816 2.809 22.533 1.00 64.75 80 ASP A CA 1
ATOM 636 C C . ASP A 1 80 ? -2.749 3.885 21.938 1.00 64.75 80 ASP A C 1
ATOM 638 O O . ASP A 1 80 ? -2.873 4.979 22.496 1.00 64.75 80 ASP A O 1
ATOM 642 N N . GLY A 1 81 ? -3.316 3.632 20.752 1.00 61.75 81 GLY A N 1
ATOM 643 C CA . GLY A 1 81 ? -4.157 4.590 20.019 1.00 61.75 81 GLY A CA 1
ATOM 644 C C . GLY A 1 81 ? -3.438 5.698 19.221 1.00 61.75 81 GLY A C 1
ATOM 645 O O . GLY A 1 81 ? -4.100 6.619 18.743 1.00 61.75 81 GLY A O 1
ATOM 646 N N . GLY A 1 82 ? -2.108 5.648 19.059 1.00 62.91 82 GLY A N 1
ATOM 647 C CA . GLY A 1 82 ? -1.325 6.618 18.270 1.00 62.91 82 GLY A CA 1
ATOM 648 C C . GLY A 1 82 ? -1.119 6.250 16.787 1.00 62.91 82 GLY A C 1
ATOM 649 O O . GLY A 1 82 ? -1.439 5.150 16.345 1.00 62.91 82 GLY A O 1
ATOM 650 N N . LYS A 1 83 ? -0.487 7.147 16.007 1.00 61.94 83 LYS A N 1
ATOM 651 C CA . LYS A 1 83 ? -0.205 6.963 14.557 1.00 61.94 83 LYS A CA 1
ATOM 652 C C . LYS A 1 83 ? 0.630 5.729 14.201 1.00 61.94 83 LYS A C 1
ATOM 654 O O . LYS A 1 83 ? 0.673 5.343 13.039 1.00 61.94 83 LYS A O 1
ATOM 659 N N . LEU A 1 84 ? 1.310 5.145 15.183 1.00 70.38 84 LEU A N 1
ATOM 660 C CA . LEU A 1 84 ? 2.188 3.983 15.040 1.00 70.38 84 LEU A CA 1
ATOM 661 C C . LEU A 1 84 ? 1.676 2.771 15.833 1.00 70.38 84 LEU A C 1
ATOM 663 O O . LEU A 1 84 ? 2.380 1.771 15.918 1.00 70.38 84 LEU A O 1
ATOM 667 N N . ASP A 1 85 ? 0.475 2.837 16.421 1.00 73.06 85 ASP A N 1
ATOM 668 C CA . ASP A 1 85 ? -0.068 1.747 17.251 1.00 73.06 85 ASP A CA 1
ATOM 669 C C . ASP A 1 85 ? -0.256 0.438 16.461 1.00 73.06 85 ASP A C 1
ATOM 671 O O . ASP A 1 85 ? -0.172 -0.664 16.999 1.00 73.06 85 ASP A O 1
ATOM 675 N N . TRP A 1 86 ? -0.425 0.564 15.149 1.00 79.25 86 TRP A N 1
ATOM 676 C CA . TRP A 1 86 ? -0.556 -0.552 14.225 1.00 79.25 86 TRP A CA 1
ATOM 677 C C . TRP A 1 86 ? 0.777 -1.216 13.867 1.00 79.25 86 TRP A C 1
ATOM 679 O O . TRP A 1 86 ? 0.755 -2.321 13.345 1.00 79.25 86 TRP A O 1
ATOM 689 N N . LEU A 1 87 ? 1.929 -0.579 14.117 1.00 82.25 87 LEU A N 1
ATOM 690 C CA . LEU A 1 87 ? 3.229 -1.191 13.832 1.00 82.25 87 LEU A CA 1
ATOM 691 C C . LEU A 1 87 ? 3.570 -2.241 14.888 1.00 82.25 87 LEU A C 1
ATOM 693 O O . LEU A 1 87 ? 3.472 -1.986 16.092 1.00 82.25 87 LEU A O 1
ATOM 697 N N . ASP A 1 88 ? 4.014 -3.398 14.415 1.00 81.69 88 ASP A N 1
ATOM 698 C CA . ASP A 1 88 ? 4.357 -4.568 15.218 1.00 81.69 88 ASP A CA 1
ATOM 699 C C . ASP A 1 88 ? 5.849 -4.920 15.049 1.00 81.69 88 ASP A C 1
ATOM 701 O O . ASP A 1 88 ? 6.464 -4.588 14.024 1.00 81.69 88 ASP A O 1
ATOM 705 N N . ASP A 1 89 ? 6.460 -5.536 16.064 1.00 84.88 89 ASP A N 1
ATOM 706 C CA . ASP A 1 89 ? 7.863 -5.942 16.020 1.00 84.88 89 ASP A CA 1
ATOM 707 C C . ASP A 1 89 ? 8.120 -7.133 15.087 1.00 84.88 89 ASP A C 1
ATOM 709 O O . ASP A 1 89 ? 9.269 -7.320 14.671 1.00 84.88 89 ASP A O 1
ATOM 713 N N . ASP A 1 90 ? 7.075 -7.827 14.628 1.00 86.31 90 ASP A N 1
ATOM 714 C CA . ASP A 1 90 ? 7.143 -8.829 13.556 1.00 86.31 90 ASP A CA 1
ATOM 715 C C . ASP A 1 90 ? 7.881 -8.325 12.303 1.00 86.31 90 ASP A C 1
ATOM 717 O O . ASP A 1 90 ? 8.664 -9.059 11.694 1.00 86.31 90 ASP A O 1
ATOM 721 N N . ILE A 1 91 ? 7.750 -7.039 11.954 1.00 88.06 91 ILE A N 1
ATOM 722 C CA . ILE A 1 91 ? 8.487 -6.428 10.830 1.00 88.06 91 ILE A CA 1
ATOM 723 C C . ILE A 1 91 ? 10.005 -6.555 11.017 1.00 88.06 91 ILE A C 1
ATOM 725 O O . ILE A 1 91 ? 10.744 -6.763 10.051 1.00 88.06 91 ILE A O 1
ATOM 729 N N . ILE A 1 92 ? 10.493 -6.457 12.256 1.00 88.94 92 ILE A N 1
ATOM 730 C CA . ILE A 1 92 ? 11.911 -6.657 12.572 1.00 88.94 92 ILE A CA 1
ATOM 731 C C . ILE A 1 92 ? 12.290 -8.127 12.391 1.00 88.94 92 ILE A C 1
ATOM 733 O O . ILE A 1 92 ? 13.404 -8.405 11.942 1.00 88.94 92 ILE A O 1
ATOM 737 N N . GLY A 1 93 ? 11.395 -9.058 12.721 1.00 88.75 93 GLY A N 1
ATOM 738 C CA . GLY A 1 93 ? 11.594 -10.483 12.464 1.00 88.75 93 GLY A CA 1
ATOM 739 C C . GLY A 1 93 ? 11.809 -10.770 10.976 1.00 88.75 93 GLY A C 1
ATOM 740 O O . GLY A 1 93 ? 12.785 -11.425 10.615 1.00 88.75 93 GLY A O 1
ATOM 741 N N . TRP A 1 94 ? 10.961 -10.197 10.120 1.00 90.56 94 TRP A N 1
ATOM 742 C CA . TRP A 1 94 ? 10.958 -10.454 8.676 1.00 90.56 94 TRP A CA 1
ATOM 743 C C . TRP A 1 94 ? 12.068 -9.715 7.925 1.00 90.56 94 TRP A C 1
ATOM 745 O O . TRP A 1 94 ? 12.757 -10.292 7.085 1.00 90.56 94 TRP A O 1
ATOM 755 N N . PHE A 1 95 ? 12.264 -8.432 8.238 1.00 90.94 95 PHE A N 1
ATOM 756 C CA . PHE A 1 95 ? 13.108 -7.527 7.451 1.00 90.94 95 PHE A CA 1
ATOM 757 C C . PHE A 1 95 ? 14.242 -6.894 8.262 1.00 90.94 95 PHE A C 1
ATOM 759 O O . PHE A 1 95 ? 14.940 -6.011 7.773 1.00 90.94 95 PHE A O 1
ATOM 766 N N . GLY A 1 96 ? 14.490 -7.321 9.503 1.00 90.06 96 GLY A N 1
ATOM 767 C CA . GLY A 1 96 ? 15.444 -6.654 10.399 1.00 90.06 96 GLY A CA 1
ATOM 768 C C . GLY A 1 96 ? 16.904 -6.646 9.928 1.00 90.06 96 GLY A C 1
ATOM 769 O O . GLY A 1 96 ? 17.701 -5.846 10.418 1.00 90.06 96 GLY A O 1
ATOM 770 N N . LYS A 1 97 ? 17.282 -7.517 8.987 1.00 90.75 97 LYS A N 1
ATOM 771 C CA . LYS A 1 97 ? 18.618 -7.508 8.365 1.00 90.75 97 LYS A CA 1
ATOM 772 C C . LYS A 1 97 ? 18.700 -6.596 7.133 1.00 90.75 97 LYS A C 1
ATOM 774 O O . LYS A 1 97 ? 19.797 -6.387 6.620 1.00 90.75 97 LYS A O 1
ATOM 779 N N . THR A 1 98 ? 17.576 -6.047 6.679 1.00 91.00 98 THR A N 1
ATOM 780 C CA . THR A 1 98 ? 17.479 -5.220 5.477 1.00 91.00 98 THR A CA 1
ATOM 781 C C . THR A 1 98 ? 17.871 -3.772 5.771 1.00 91.00 98 THR A C 1
ATOM 783 O O . THR A 1 98 ? 17.475 -3.182 6.782 1.00 91.00 98 THR A O 1
ATOM 786 N N . THR A 1 99 ? 18.637 -3.185 4.852 1.00 92.31 99 THR A N 1
ATOM 787 C CA . THR A 1 99 ? 18.850 -1.738 4.767 1.00 92.31 99 THR A CA 1
ATOM 788 C C . THR A 1 99 ? 18.232 -1.254 3.465 1.00 92.31 99 THR A C 1
ATOM 790 O O . THR A 1 99 ? 18.652 -1.661 2.382 1.00 92.31 99 THR A O 1
ATOM 793 N N . ILE A 1 100 ? 17.227 -0.396 3.583 1.00 91.50 100 ILE A N 1
ATOM 794 C CA . ILE A 1 100 ? 16.484 0.172 2.463 1.00 91.50 100 ILE A CA 1
ATOM 795 C C . ILE A 1 100 ? 17.167 1.469 2.066 1.00 91.50 100 ILE A C 1
ATOM 797 O O . ILE A 1 100 ? 17.467 2.317 2.911 1.00 91.50 100 ILE A O 1
ATOM 801 N N . LYS A 1 101 ? 17.432 1.626 0.773 1.00 89.94 101 LYS A N 1
ATOM 802 C CA . LYS A 1 101 ? 18.019 2.860 0.260 1.00 89.94 101 LYS A CA 1
ATOM 803 C C . LYS A 1 101 ? 16.959 3.944 0.173 1.00 89.94 101 LYS A C 1
ATOM 805 O O . LYS A 1 101 ? 15.844 3.695 -0.274 1.00 89.94 101 LYS A O 1
ATOM 810 N N . GLY A 1 102 ? 17.362 5.158 0.522 1.00 86.62 102 GLY A N 1
ATOM 811 C CA . GLY A 1 102 ? 16.567 6.343 0.271 1.00 86.62 102 GLY A CA 1
ATOM 812 C C . GLY A 1 102 ? 16.214 6.509 -1.213 1.00 86.62 102 GLY A C 1
ATOM 813 O O . GLY A 1 102 ? 16.912 6.062 -2.130 1.00 86.62 102 GLY A O 1
ATOM 814 N N . ARG A 1 103 ? 15.106 7.199 -1.443 1.00 89.25 103 ARG A N 1
ATOM 815 C CA . ARG A 1 103 ? 14.477 7.460 -2.737 1.00 89.25 103 ARG A CA 1
ATOM 816 C C . ARG A 1 103 ? 14.762 8.889 -3.195 1.00 89.25 103 ARG A C 1
ATOM 818 O O . ARG A 1 103 ? 14.548 9.854 -2.470 1.00 89.25 103 ARG A O 1
ATOM 825 N N . LYS A 1 104 ? 15.192 9.052 -4.447 1.00 88.69 104 LYS A N 1
ATOM 826 C CA . LYS A 1 104 ? 15.581 10.370 -4.991 1.00 88.69 104 LYS A CA 1
ATOM 827 C C . LYS A 1 104 ? 14.425 11.186 -5.571 1.00 88.69 104 LYS A C 1
ATOM 829 O O . LYS A 1 104 ? 14.562 12.391 -5.746 1.00 88.69 104 LYS A O 1
ATOM 834 N N . GLN A 1 105 ? 13.318 10.543 -5.929 1.00 91.31 105 GLN A N 1
ATOM 835 C CA . GLN A 1 105 ? 12.225 11.165 -6.682 1.00 91.31 105 GLN A CA 1
ATOM 836 C C . GLN A 1 105 ? 10.913 11.059 -5.928 1.00 91.31 105 GLN A C 1
ATOM 838 O O . GLN A 1 105 ? 10.685 10.065 -5.260 1.00 91.31 105 GLN A O 1
ATOM 843 N N . LYS A 1 106 ? 10.017 12.036 -6.072 1.00 94.31 106 LYS A N 1
ATOM 844 C CA . LYS A 1 106 ? 8.665 11.998 -5.499 1.00 94.31 106 LYS A CA 1
ATOM 845 C C . LYS A 1 106 ? 7.868 10.803 -6.047 1.00 94.31 106 LYS A C 1
ATOM 847 O O . LYS A 1 106 ? 7.902 10.551 -7.248 1.00 94.31 106 LYS A O 1
ATOM 852 N N . ILE A 1 107 ? 7.130 10.096 -5.189 1.00 92.38 107 ILE A N 1
ATOM 853 C CA . ILE A 1 107 ? 6.174 9.066 -5.622 1.00 92.38 107 ILE A CA 1
ATOM 854 C C . ILE A 1 107 ? 4.776 9.655 -5.488 1.00 92.38 107 ILE A C 1
ATOM 856 O O . ILE A 1 107 ? 4.405 10.133 -4.420 1.00 92.38 107 ILE A O 1
ATOM 860 N N . VAL A 1 108 ? 4.008 9.621 -6.574 1.00 93.75 108 VAL A N 1
ATOM 861 C CA . VAL A 1 108 ? 2.576 9.928 -6.561 1.00 93.75 108 VAL A CA 1
ATOM 862 C C . VAL A 1 108 ? 1.818 8.633 -6.808 1.00 93.75 108 VAL A C 1
ATOM 864 O O . VAL A 1 108 ? 2.137 7.895 -7.745 1.00 93.75 108 VAL A O 1
ATOM 867 N N . SER A 1 109 ? 0.833 8.373 -5.958 1.00 92.81 109 SER A N 1
ATOM 868 C CA . SER A 1 109 ? 0.073 7.130 -5.936 1.00 92.81 109 SER A CA 1
ATOM 869 C C . SER A 1 109 ? -1.413 7.430 -5.911 1.00 92.81 109 SER A C 1
ATOM 871 O O . SER A 1 109 ? -1.888 8.209 -5.081 1.00 92.81 109 SER A O 1
ATOM 873 N N . ASN A 1 110 ? -2.150 6.830 -6.840 1.00 92.50 110 ASN A N 1
ATOM 874 C CA . ASN A 1 110 ? -3.604 6.883 -6.848 1.00 92.50 110 ASN A CA 1
ATOM 875 C C . ASN A 1 110 ? -4.117 5.663 -6.092 1.00 92.50 110 ASN A C 1
ATOM 877 O O . ASN A 1 110 ? -3.801 4.538 -6.450 1.00 92.50 110 ASN A O 1
ATOM 881 N N . ILE A 1 111 ? -4.897 5.910 -5.052 1.00 94.38 111 ILE A N 1
ATOM 882 C CA . ILE A 1 111 ? -5.390 4.898 -4.133 1.00 94.38 111 ILE A CA 1
ATOM 883 C C . ILE A 1 111 ? -6.790 4.491 -4.563 1.00 94.38 111 ILE A C 1
ATOM 885 O O . ILE A 1 111 ? -7.636 5.341 -4.869 1.00 94.38 111 ILE A O 1
ATOM 889 N N . TYR A 1 112 ? -7.024 3.186 -4.584 1.00 93.69 112 TYR A N 1
ATOM 890 C CA . TYR A 1 112 ? -8.258 2.581 -5.047 1.00 93.69 112 TYR A CA 1
ATOM 891 C C . TYR A 1 112 ? -8.839 1.670 -3.979 1.00 93.69 112 TYR A C 1
ATOM 893 O O . TYR A 1 112 ? -8.121 0.912 -3.337 1.00 93.69 112 TYR A O 1
ATOM 901 N N . ARG A 1 113 ? -10.159 1.723 -3.817 1.00 93.38 113 ARG A N 1
ATOM 902 C CA . ARG A 1 113 ? -10.931 0.848 -2.941 1.00 93.38 113 ARG A CA 1
ATOM 903 C C . ARG A 1 113 ? -11.562 -0.275 -3.741 1.00 93.38 113 ARG A C 1
ATOM 905 O O . ARG A 1 113 ? -12.248 -0.005 -4.725 1.00 93.38 113 ARG A O 1
ATOM 912 N N . LEU A 1 114 ? -11.376 -1.509 -3.294 1.00 92.06 114 LEU A N 1
ATOM 913 C CA . LEU A 1 114 ? -12.048 -2.677 -3.851 1.00 92.06 114 LEU A CA 1
ATOM 914 C C . LEU A 1 114 ? -13.558 -2.566 -3.623 1.00 92.06 114 LEU A C 1
ATOM 916 O O . LEU A 1 114 ? -14.002 -2.345 -2.496 1.00 92.06 114 LEU A O 1
ATOM 920 N N . LEU A 1 115 ? -14.350 -2.733 -4.680 1.00 89.88 115 LEU A N 1
ATOM 921 C CA . LEU A 1 115 ? -15.816 -2.716 -4.600 1.00 89.88 115 LEU A CA 1
ATOM 922 C C . LEU A 1 115 ? -16.428 -4.097 -4.336 1.00 89.88 115 LEU A C 1
ATOM 924 O O . LEU A 1 115 ? -17.620 -4.202 -4.065 1.00 89.88 115 LEU A O 1
ATOM 928 N N . LYS A 1 116 ? -15.616 -5.151 -4.403 1.00 86.62 116 LYS A N 1
ATOM 929 C CA . LYS A 1 116 ? -15.983 -6.541 -4.117 1.00 86.62 116 LYS A CA 1
ATOM 930 C C . LYS A 1 116 ? -14.758 -7.315 -3.638 1.00 86.62 116 LYS A C 1
ATOM 932 O O . LYS A 1 116 ? -13.638 -6.836 -3.815 1.00 86.62 116 LYS A O 1
ATOM 937 N N . ASN A 1 117 ? -14.982 -8.498 -3.071 1.00 86.56 117 ASN A N 1
ATOM 938 C CA . ASN A 1 117 ? -13.904 -9.443 -2.783 1.00 86.56 117 ASN A CA 1
ATOM 939 C C . ASN A 1 117 ? -13.161 -9.810 -4.069 1.00 86.56 117 ASN A C 1
ATOM 941 O O . ASN A 1 117 ? -13.799 -10.075 -5.092 1.00 86.56 117 ASN A O 1
ATOM 945 N N . LEU A 1 118 ? -11.832 -9.815 -4.007 1.00 85.19 118 LEU A N 1
ATOM 946 C CA . LEU A 1 118 ? -10.960 -10.239 -5.099 1.00 85.19 118 LEU A CA 1
ATOM 947 C C . LEU A 1 118 ? -9.757 -10.995 -4.548 1.00 85.19 118 LEU A C 1
ATOM 949 O O . LEU A 1 118 ? -9.188 -10.594 -3.535 1.00 85.19 118 LEU A O 1
ATOM 953 N N . THR A 1 119 ? -9.300 -12.007 -5.279 1.00 87.44 119 THR A N 1
ATOM 954 C CA . THR A 1 119 ? -8.021 -12.664 -4.996 1.00 87.44 119 THR A CA 1
ATOM 955 C C . THR A 1 119 ? -6.847 -11.704 -5.196 1.00 87.44 119 THR A C 1
ATOM 957 O O . THR A 1 119 ? -6.926 -10.739 -5.967 1.00 87.44 119 THR A O 1
ATOM 960 N N . HIS A 1 120 ? -5.715 -11.997 -4.551 1.00 86.38 120 HIS A N 1
ATOM 961 C CA . HIS A 1 120 ? -4.468 -11.252 -4.748 1.00 86.38 120 HIS A CA 1
ATOM 962 C C . HIS A 1 120 ? -4.067 -11.152 -6.211 1.00 86.38 120 HIS A C 1
ATOM 964 O O . HIS A 1 120 ? -3.824 -10.053 -6.712 1.00 86.38 120 HIS A O 1
ATOM 970 N N . GLN A 1 121 ? -4.071 -12.289 -6.902 1.00 86.50 121 GLN A N 1
ATOM 971 C CA . GLN A 1 121 ? -3.713 -12.353 -8.308 1.00 86.50 121 GLN A CA 1
ATOM 972 C C . GLN A 1 121 ? -4.630 -11.467 -9.162 1.00 86.50 121 GLN A C 1
ATOM 974 O O . GLN A 1 121 ? -4.145 -10.694 -9.983 1.00 86.50 121 GLN A O 1
ATOM 979 N N . SER A 1 122 ? -5.941 -11.459 -8.888 1.00 86.81 122 SER A N 1
ATOM 980 C CA . SER A 1 122 ? -6.896 -10.599 -9.600 1.00 86.81 122 SER A CA 1
ATOM 981 C C . SER A 1 122 ? -6.620 -9.109 -9.394 1.00 86.81 122 SER A C 1
ATOM 983 O O . SER A 1 122 ? -6.731 -8.327 -10.341 1.00 86.81 122 SER A O 1
ATOM 985 N N . ILE A 1 123 ? -6.251 -8.697 -8.176 1.00 88.44 123 ILE A N 1
ATOM 986 C CA . ILE A 1 123 ? -5.883 -7.305 -7.874 1.00 88.44 123 ILE A CA 1
ATOM 987 C C . ILE A 1 123 ? -4.613 -6.921 -8.633 1.00 88.44 123 ILE A C 1
ATOM 989 O O . ILE A 1 123 ? -4.575 -5.865 -9.263 1.00 88.44 123 ILE A O 1
ATOM 993 N N . ILE A 1 124 ? -3.595 -7.784 -8.602 1.00 88.62 124 ILE A N 1
ATOM 994 C CA . ILE A 1 124 ? -2.307 -7.550 -9.259 1.00 88.62 124 ILE A CA 1
ATOM 995 C C . ILE A 1 124 ? -2.485 -7.480 -10.778 1.00 88.62 124 ILE A C 1
ATOM 997 O O . ILE A 1 124 ? -2.033 -6.519 -11.396 1.00 88.62 124 ILE A O 1
ATOM 1001 N N . ASP A 1 125 ? -3.164 -8.449 -11.389 1.00 88.12 125 ASP A N 1
ATOM 1002 C CA . ASP A 1 125 ? -3.324 -8.521 -12.844 1.00 88.12 125 ASP A CA 1
ATOM 1003 C C . ASP A 1 125 ? -4.198 -7.393 -13.379 1.00 88.12 125 ASP A C 1
ATOM 1005 O O . ASP A 1 125 ? -3.832 -6.719 -14.345 1.00 88.12 125 ASP A O 1
ATOM 1009 N N . THR A 1 126 ? -5.328 -7.129 -12.720 1.00 86.75 126 THR A N 1
ATOM 1010 C CA . THR A 1 126 ? -6.219 -6.032 -13.112 1.00 86.75 126 THR A CA 1
ATOM 1011 C C . THR A 1 126 ? -5.533 -4.688 -12.877 1.00 86.75 126 THR A C 1
ATOM 1013 O O . THR A 1 126 ? -5.558 -3.819 -13.747 1.00 86.75 126 THR A O 1
ATOM 1016 N N . GLY A 1 127 ? -4.854 -4.524 -11.739 1.00 87.62 127 GLY A N 1
ATOM 1017 C CA . GLY A 1 127 ? -4.095 -3.320 -11.425 1.00 87.62 127 GLY A CA 1
ATOM 1018 C C . GLY A 1 127 ? -2.963 -3.062 -12.421 1.00 87.62 127 GLY A C 1
ATOM 1019 O O . GLY A 1 127 ? -2.822 -1.935 -12.883 1.00 87.62 127 GLY A O 1
ATOM 1020 N N . LYS A 1 128 ? -2.199 -4.085 -12.824 1.00 89.19 128 LYS A N 1
ATOM 1021 C CA . LYS A 1 128 ? -1.160 -3.971 -13.865 1.00 89.19 128 LYS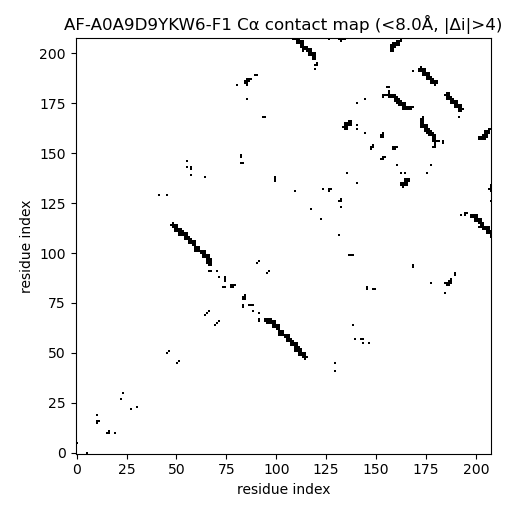 A CA 1
ATOM 1022 C C . LYS A 1 128 ? -1.753 -3.628 -15.228 1.00 89.19 128 LYS A C 1
ATOM 1024 O O . LYS A 1 128 ? -1.234 -2.751 -15.912 1.00 89.19 128 LYS A O 1
ATOM 1029 N N . LYS A 1 129 ? -2.855 -4.281 -15.613 1.00 84.94 129 LYS A N 1
ATOM 1030 C CA . LYS A 1 129 ? -3.551 -4.030 -16.886 1.00 84.94 129 LYS A CA 1
ATOM 1031 C C . LYS A 1 129 ? -3.978 -2.568 -17.041 1.00 84.94 129 LYS A C 1
ATOM 1033 O O . LYS A 1 129 ? -4.008 -2.064 -18.160 1.00 84.94 12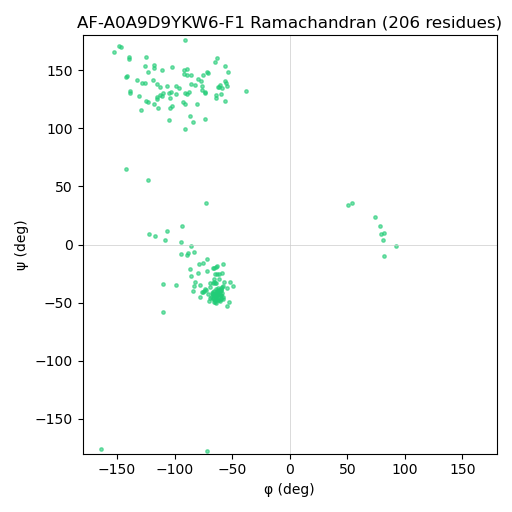9 LYS A O 1
ATOM 1038 N N . PHE A 1 130 ? -4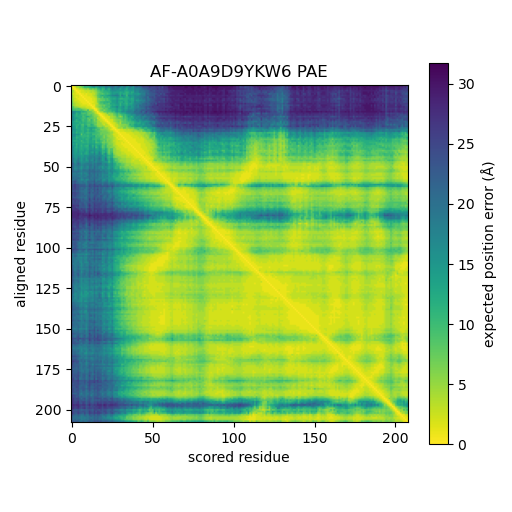.302 -1.905 -15.934 1.00 83.38 130 PHE A N 1
ATOM 1039 C CA . PHE A 1 130 ? -4.765 -0.519 -15.914 1.00 83.38 130 PHE A CA 1
ATOM 1040 C C . PHE A 1 130 ? -3.731 0.489 -15.390 1.00 83.38 130 PHE A C 1
ATOM 1042 O O . PHE A 1 130 ? -4.099 1.635 -15.148 1.00 83.38 130 PHE A O 1
ATOM 1049 N N . ASP A 1 131 ?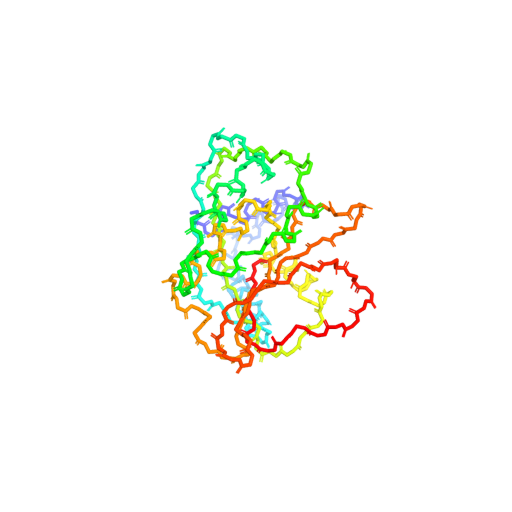 -2.464 0.090 -15.225 1.00 85.19 131 ASP A N 1
ATOM 1050 C CA . ASP A 1 131 ? -1.384 0.944 -14.693 1.00 85.19 131 ASP A CA 1
ATOM 1051 C C . ASP A 1 131 ? -1.715 1.576 -13.323 1.00 85.19 131 ASP A C 1
ATOM 1053 O O . ASP A 1 131 ? -1.404 2.725 -13.014 1.00 85.19 131 ASP A O 1
ATOM 1057 N N . ILE A 1 132 ? -2.423 0.807 -12.498 1.00 86.69 132 ILE A N 1
ATOM 1058 C CA . ILE A 1 132 ? -2.809 1.171 -11.136 1.00 86.69 132 ILE A CA 1
ATOM 1059 C C . ILE A 1 132 ? -1.866 0.536 -10.122 1.00 86.69 132 ILE A C 1
ATOM 1061 O O . ILE A 1 132 ? -1.624 1.167 -9.108 1.00 86.69 132 ILE A O 1
ATOM 1065 N N . TYR A 1 133 ? -1.370 -0.678 -10.388 1.00 91.19 133 TYR A N 1
ATOM 1066 C CA . TYR A 1 133 ? -0.597 -1.484 -9.439 1.00 91.19 133 TYR A CA 1
ATOM 1067 C C . TYR A 1 133 ? 0.824 -0.961 -9.223 1.00 91.19 133 TYR A C 1
ATOM 1069 O O . TYR A 1 133 ? 1.589 -0.785 -10.175 1.00 91.19 133 TYR A O 1
ATOM 1077 N N . LYS A 1 134 ? 1.211 -0.839 -7.955 1.00 93.19 134 LYS A N 1
ATOM 1078 C CA . LYS A 1 134 ? 2.515 -0.353 -7.530 1.00 93.19 134 LYS A CA 1
ATOM 1079 C C . LYS A 1 134 ? 3.025 -1.133 -6.329 1.00 93.19 134 LYS A C 1
ATOM 1081 O O . LYS A 1 134 ? 2.282 -1.530 -5.434 1.00 93.19 134 LYS A O 1
ATOM 1086 N N . LYS A 1 135 ? 4.340 -1.319 -6.315 1.00 93.81 135 LYS A N 1
ATOM 1087 C CA . LYS A 1 135 ? 5.081 -1.840 -5.171 1.00 93.81 135 LYS A CA 1
ATOM 1088 C C . LYS A 1 135 ? 5.776 -0.695 -4.449 1.00 93.81 135 LYS A C 1
ATOM 1090 O O . LYS A 1 135 ? 6.086 0.328 -5.060 1.00 93.81 135 LYS A O 1
ATOM 1095 N N . TYR A 1 136 ? 5.997 -0.882 -3.159 1.00 93.75 136 TYR A N 1
ATOM 1096 C CA . TYR A 1 136 ? 6.651 0.088 -2.292 1.00 93.75 136 TYR A CA 1
ATOM 1097 C C . TYR A 1 136 ? 7.708 -0.631 -1.473 1.00 93.75 136 TYR A C 1
ATOM 1099 O O . TYR A 1 136 ? 7.457 -1.741 -1.010 1.00 93.75 136 TYR A O 1
ATOM 1107 N N . ASN A 1 137 ? 8.862 -0.012 -1.248 1.00 91.81 137 ASN A N 1
ATOM 1108 C CA . ASN A 1 137 ? 9.735 -0.514 -0.196 1.00 91.81 137 ASN A CA 1
ATOM 1109 C C . ASN A 1 137 ? 9.039 -0.395 1.173 1.00 91.81 137 ASN A C 1
ATOM 1111 O O . ASN A 1 137 ? 8.096 0.387 1.343 1.00 91.81 137 ASN A O 1
ATOM 1115 N N . LEU A 1 138 ? 9.498 -1.154 2.164 1.00 89.75 138 LEU A N 1
ATOM 1116 C CA . LEU A 1 138 ? 8.887 -1.163 3.498 1.00 89.75 138 LEU A CA 1
ATOM 1117 C C . LEU A 1 138 ? 8.789 0.239 4.135 1.00 89.75 138 LEU A C 1
ATOM 1119 O O . LEU A 1 138 ? 7.786 0.537 4.781 1.00 89.75 138 LEU A O 1
ATOM 1123 N N . PHE A 1 139 ? 9.780 1.116 3.949 1.00 88.75 139 PHE A N 1
ATOM 1124 C CA . PHE A 1 139 ? 9.718 2.480 4.489 1.00 88.75 139 PHE A CA 1
ATOM 1125 C C . PHE A 1 139 ? 8.577 3.291 3.849 1.00 88.75 139 PHE A C 1
ATOM 1127 O O . PHE A 1 139 ? 7.735 3.847 4.558 1.00 88.75 139 PHE A O 1
ATOM 1134 N N . ASP A 1 140 ? 8.494 3.280 2.519 1.00 91.56 140 ASP A N 1
ATOM 1135 C CA . ASP A 1 140 ? 7.442 3.947 1.751 1.00 91.56 140 ASP A CA 1
ATOM 1136 C C . ASP A 1 140 ? 6.056 3.378 2.063 1.00 91.56 140 ASP A C 1
ATOM 1138 O O . ASP A 1 140 ? 5.075 4.119 2.139 1.00 91.56 140 ASP A O 1
ATOM 1142 N N . ALA A 1 141 ? 5.959 2.068 2.279 1.00 91.31 141 ALA A N 1
ATOM 1143 C CA . ALA A 1 141 ? 4.717 1.424 2.672 1.00 91.31 141 ALA A CA 1
ATOM 1144 C C . ALA A 1 141 ? 4.256 1.868 4.067 1.00 91.31 141 ALA A C 1
ATOM 1146 O O . ALA A 1 141 ? 3.065 2.121 4.263 1.00 91.31 141 ALA A O 1
ATOM 1147 N N . ILE A 1 142 ? 5.184 2.017 5.021 1.00 89.00 142 ILE A N 1
ATOM 1148 C CA . ILE A 1 142 ? 4.864 2.530 6.358 1.00 89.00 142 ILE A CA 1
ATOM 1149 C C . ILE A 1 142 ? 4.383 3.982 6.285 1.00 89.00 142 ILE A C 1
ATOM 1151 O O . ILE A 1 142 ? 3.380 4.342 6.914 1.00 89.00 142 ILE A O 1
ATOM 1155 N N . GLU A 1 143 ? 5.060 4.817 5.495 1.00 90.00 143 GLU A N 1
ATOM 1156 C CA . GLU A 1 143 ? 4.666 6.211 5.291 1.00 90.00 143 GLU A CA 1
ATOM 1157 C C . GLU A 1 143 ? 3.295 6.312 4.599 1.00 90.00 143 GLU A C 1
ATOM 1159 O O . GLU A 1 143 ? 2.433 7.085 5.030 1.00 90.00 143 GLU A O 1
ATOM 1164 N N . LEU A 1 144 ? 3.060 5.503 3.561 1.00 92.88 144 LEU A N 1
ATOM 1165 C CA . LEU A 1 144 ? 1.793 5.444 2.836 1.00 92.88 144 LEU A CA 1
ATOM 1166 C C . LEU A 1 144 ? 0.636 5.030 3.751 1.00 92.88 144 LEU A C 1
ATOM 1168 O O . LEU A 1 144 ? -0.392 5.709 3.772 1.00 92.88 144 LEU A O 1
ATOM 1172 N N . ALA A 1 145 ? 0.807 3.956 4.527 1.00 90.94 145 ALA A N 1
ATOM 1173 C CA . ALA A 1 145 ? -0.197 3.495 5.482 1.00 90.94 14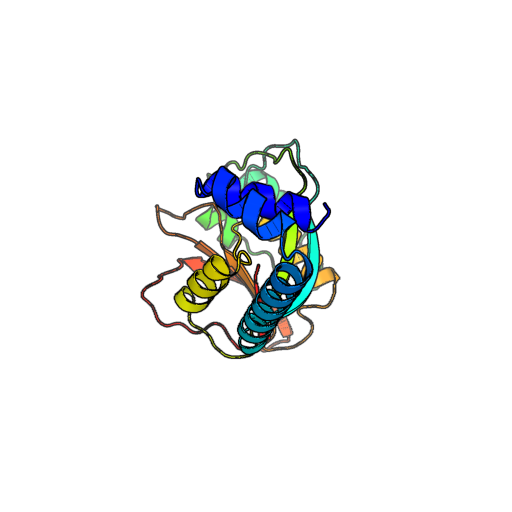5 ALA A CA 1
ATOM 1174 C C . ALA A 1 145 ? -0.507 4.577 6.525 1.00 90.94 145 ALA A C 1
ATOM 1176 O O . ALA A 1 145 ? -1.674 4.906 6.736 1.00 90.94 145 ALA A O 1
ATOM 1177 N N . SER A 1 146 ? 0.524 5.210 7.094 1.00 88.88 146 SER A N 1
ATOM 1178 C CA . SER A 1 146 ? 0.360 6.302 8.064 1.00 88.88 146 SER A CA 1
ATOM 1179 C C . SER A 1 146 ? -0.447 7.468 7.483 1.00 88.88 146 SER A C 1
ATOM 1181 O O . SER A 1 146 ? -1.390 7.944 8.112 1.00 88.88 146 SER A O 1
ATOM 1183 N N . LYS A 1 147 ? -0.145 7.890 6.247 1.00 91.94 147 LYS A N 1
ATOM 1184 C CA . LYS A 1 147 ? -0.877 8.967 5.556 1.00 91.94 147 LYS A CA 1
ATOM 1185 C C . LYS A 1 147 ? -2.339 8.619 5.274 1.00 91.94 147 LYS A C 1
ATOM 1187 O O . LYS A 1 147 ? -3.180 9.516 5.261 1.00 91.94 147 LYS A O 1
ATOM 1192 N N . LEU A 1 148 ? -2.648 7.349 5.020 1.00 91.69 148 LEU A N 1
ATOM 1193 C CA . LEU A 1 148 ? -4.017 6.878 4.797 1.00 91.69 148 LEU A CA 1
ATOM 1194 C C . LEU A 1 148 ? -4.808 6.735 6.105 1.00 91.69 148 LEU A C 1
ATOM 1196 O O . LEU A 1 148 ? -6.000 7.039 6.130 1.00 91.69 148 LEU A O 1
ATOM 1200 N N . ILE A 1 149 ? -4.150 6.344 7.195 1.00 88.44 149 ILE A N 1
ATOM 1201 C CA . ILE A 1 149 ? -4.748 6.326 8.537 1.00 88.44 149 ILE A CA 1
ATOM 1202 C C . ILE A 1 149 ? -5.070 7.754 8.986 1.00 88.44 149 ILE A C 1
ATOM 1204 O O . ILE A 1 149 ? -6.211 8.031 9.344 1.00 88.44 149 ILE A O 1
ATOM 1208 N N . ASP A 1 150 ? -4.111 8.678 8.868 1.00 88.12 150 ASP A N 1
ATOM 1209 C CA . ASP A 1 150 ? -4.297 10.106 9.176 1.00 88.12 150 ASP A CA 1
ATOM 1210 C C . ASP A 1 150 ? -5.406 10.757 8.331 1.00 88.12 150 ASP A C 1
ATOM 1212 O O . ASP A 1 150 ? -5.990 11.770 8.709 1.00 88.12 150 ASP A O 1
ATOM 1216 N N . ALA A 1 151 ? -5.685 10.182 7.162 1.00 89.75 151 ALA A N 1
ATOM 1217 C CA . ALA A 1 151 ? -6.730 10.618 6.253 1.00 89.75 151 ALA A CA 1
ATOM 1218 C C . ALA A 1 151 ? -8.133 10.089 6.586 1.00 89.75 151 ALA A C 1
ATOM 1220 O O . ALA A 1 151 ? -9.066 10.474 5.881 1.00 89.75 151 ALA A O 1
ATOM 1221 N N . GLY A 1 152 ? -8.278 9.196 7.569 1.00 88.81 152 GLY A N 1
ATOM 1222 C CA . GLY A 1 152 ? -9.562 8.577 7.913 1.00 88.81 152 GLY A CA 1
ATOM 1223 C C . GLY A 1 152 ? -9.996 7.439 6.978 1.00 88.81 152 GLY A C 1
ATOM 1224 O O . GLY A 1 152 ? -11.152 7.028 6.968 1.00 88.81 152 GLY A O 1
ATOM 1225 N N . GLU A 1 153 ? -9.099 6.880 6.160 1.00 90.25 153 GLU A N 1
ATOM 1226 C CA . GLU A 1 153 ? -9.496 5.866 5.168 1.00 90.25 153 GLU A CA 1
ATOM 1227 C C . GLU A 1 153 ? -9.783 4.473 5.773 1.00 90.25 153 GLU A C 1
ATOM 1229 O O . GLU A 1 153 ? -10.415 3.629 5.119 1.00 90.25 153 GLU A O 1
ATOM 1234 N N . ILE A 1 154 ? -9.337 4.242 7.016 1.00 86.81 154 ILE A N 1
ATOM 1235 C CA . ILE A 1 154 ? -9.509 3.005 7.797 1.00 86.81 154 ILE A CA 1
ATOM 1236 C C . ILE A 1 154 ? -10.209 3.314 9.135 1.00 86.81 154 ILE A C 1
ATOM 1238 O O . ILE A 1 154 ? -9.689 3.055 10.220 1.00 86.81 154 ILE A O 1
ATOM 1242 N N . GLU A 1 155 ? -11.382 3.937 9.086 1.00 83.81 155 GLU A N 1
ATOM 1243 C CA . GLU A 1 155 ? -12.146 4.286 10.298 1.00 83.81 155 GLU A CA 1
ATOM 1244 C C . GLU A 1 155 ? -13.044 3.155 10.811 1.00 83.81 155 GLU A C 1
ATOM 1246 O O . GLU A 1 155 ? -13.288 3.059 12.009 1.00 83.81 155 GLU A O 1
ATOM 1251 N N . GLU A 1 156 ? -13.492 2.262 9.930 1.00 82.31 156 GLU A N 1
ATOM 1252 C CA . GLU A 1 156 ? -14.501 1.246 10.242 1.00 82.31 156 GLU A CA 1
ATOM 1253 C C . GLU A 1 156 ? -13.957 -0.177 10.086 1.00 82.31 156 GLU A C 1
ATOM 1255 O O . GLU A 1 156 ? -13.059 -0.440 9.280 1.00 82.31 156 GLU A O 1
ATOM 1260 N N . LYS A 1 157 ? -14.565 -1.115 10.818 1.00 80.38 157 LYS A N 1
ATOM 1261 C CA . LYS A 1 157 ? -14.332 -2.553 10.658 1.00 80.38 157 LYS A CA 1
ATOM 1262 C C . LYS A 1 157 ? -14.616 -2.990 9.215 1.00 80.38 157 LYS A C 1
ATOM 1264 O O . LYS A 1 157 ? -15.560 -2.519 8.587 1.00 80.38 157 LYS A O 1
ATOM 1269 N N . GLY A 1 158 ? -13.792 -3.895 8.689 1.00 74.00 158 GLY A N 1
ATOM 1270 C CA . GLY A 1 158 ? -13.894 -4.381 7.307 1.00 74.00 158 GLY A CA 1
ATOM 1271 C C . GLY A 1 158 ? -13.249 -3.462 6.262 1.00 74.00 158 GLY A C 1
ATOM 1272 O O . GLY A 1 158 ? -13.055 -3.885 5.126 1.00 74.00 158 GLY A O 1
ATOM 1273 N N . LYS A 1 159 ? -12.842 -2.240 6.634 1.00 85.50 159 LYS A N 1
ATOM 1274 C CA . LYS A 1 159 ? -11.937 -1.418 5.822 1.00 85.50 159 LYS A CA 1
ATOM 1275 C C . LYS A 1 159 ? -10.492 -1.742 6.203 1.00 85.50 159 LYS A C 1
ATOM 1277 O O . LYS A 1 159 ? -10.173 -2.006 7.361 1.00 85.50 159 LYS A O 1
ATOM 1282 N N . GLY A 1 160 ? -9.605 -1.692 5.221 1.00 90.88 160 GLY A N 1
ATOM 1283 C CA . GLY A 1 160 ? -8.178 -1.907 5.426 1.00 90.88 160 GLY A CA 1
ATOM 1284 C C . GLY A 1 160 ? -7.364 -1.411 4.244 1.00 90.88 160 GLY A C 1
ATOM 1285 O O . GLY A 1 160 ? -7.915 -0.844 3.302 1.00 90.88 160 GLY A O 1
ATOM 1286 N N . ILE A 1 161 ? -6.060 -1.632 4.292 1.00 92.06 161 ILE A N 1
ATOM 1287 C CA . ILE A 1 161 ? -5.111 -1.348 3.220 1.00 92.06 161 ILE A CA 1
ATOM 1288 C C . ILE A 1 161 ? -4.297 -2.612 2.979 1.00 92.06 161 ILE A C 1
ATOM 1290 O O . ILE A 1 161 ? -3.874 -3.259 3.9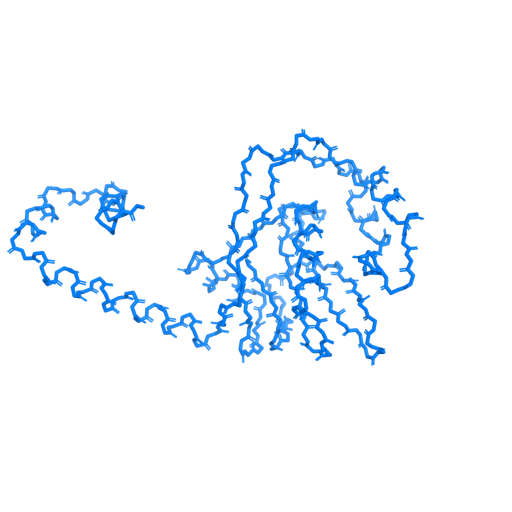34 1.00 92.06 161 ILE A O 1
ATOM 1294 N N . VAL A 1 162 ? -4.045 -2.931 1.715 1.00 92.94 162 VAL A N 1
ATOM 1295 C CA . VAL A 1 162 ? -3.017 -3.877 1.287 1.00 92.94 162 VAL A CA 1
ATOM 1296 C C . VAL A 1 162 ? -1.968 -3.109 0.489 1.00 92.94 162 VAL A C 1
ATOM 1298 O O . VAL A 1 162 ? -2.301 -2.409 -0.466 1.00 92.94 162 VAL A O 1
ATOM 1301 N N . ILE A 1 163 ? -0.701 -3.244 0.880 1.00 93.56 163 ILE A N 1
ATOM 1302 C CA . ILE A 1 163 ? 0.445 -2.650 0.182 1.00 93.56 163 ILE A CA 1
ATOM 1303 C C . ILE A 1 163 ? 1.422 -3.771 -0.156 1.00 93.56 163 ILE A C 1
ATOM 1305 O O . ILE A 1 163 ? 1.860 -4.504 0.730 1.00 93.56 163 ILE A O 1
ATOM 1309 N N . TYR A 1 164 ? 1.750 -3.907 -1.437 1.00 93.06 164 TYR A N 1
ATOM 1310 C CA . TYR A 1 164 ? 2.709 -4.898 -1.917 1.00 93.06 164 TYR A CA 1
ATOM 1311 C C . TYR A 1 164 ? 4.129 -4.353 -1.833 1.00 93.06 164 TYR A C 1
ATOM 1313 O O . TYR A 1 164 ? 4.372 -3.194 -2.185 1.00 93.06 164 TYR A O 1
ATOM 1321 N N . PHE A 1 165 ? 5.061 -5.198 -1.400 1.00 92.81 165 PHE A N 1
ATOM 1322 C CA . PHE A 1 165 ? 6.443 -4.788 -1.207 1.00 92.81 165 PHE A CA 1
ATOM 1323 C C . PHE A 1 165 ? 7.311 -4.950 -2.454 1.00 92.81 165 PHE A C 1
ATOM 1325 O O . PHE A 1 165 ? 7.066 -5.802 -3.317 1.00 92.81 165 PHE A O 1
ATOM 1332 N N . GLU A 1 166 ? 8.330 -4.095 -2.542 1.00 92.62 166 GLU A N 1
ATOM 1333 C CA . GLU A 1 166 ? 9.500 -4.320 -3.393 1.00 92.62 166 GLU A CA 1
ATOM 1334 C C . GLU A 1 166 ? 10.401 -5.403 -2.795 1.00 92.62 166 GLU A C 1
ATOM 1336 O O . GLU A 1 166 ? 10.924 -6.228 -3.541 1.00 92.62 166 GLU A O 1
ATOM 1341 N N . GLU A 1 167 ? 10.553 -5.423 -1.467 1.00 90.00 167 GLU A N 1
ATOM 1342 C CA . GLU A 1 167 ? 11.290 -6.468 -0.766 1.00 90.00 167 GLU A CA 1
ATOM 1343 C C . GLU A 1 167 ? 10.548 -7.806 -0.760 1.00 90.00 167 GLU A C 1
ATOM 1345 O O . GLU A 1 167 ? 9.320 -7.891 -0.665 1.00 90.00 167 GLU A O 1
ATOM 1350 N N . GLU A 1 168 ? 11.346 -8.866 -0.786 1.00 89.06 168 GLU A N 1
ATOM 1351 C CA . GLU A 1 168 ? 10.912 -10.247 -0.632 1.00 89.06 168 GLU A CA 1
ATOM 1352 C C . GLU A 1 168 ? 11.416 -10.787 0.711 1.00 89.06 168 GLU A C 1
ATOM 1354 O O . GLU A 1 168 ? 12.464 -10.362 1.210 1.00 89.06 168 GLU A O 1
ATOM 1359 N N . HIS A 1 169 ? 10.679 -11.727 1.296 1.00 85.88 169 HIS A N 1
ATOM 1360 C CA . HIS A 1 169 ? 11.111 -12.487 2.466 1.00 85.88 169 HIS A CA 1
ATOM 1361 C C . HIS A 1 169 ? 11.524 -13.875 1.986 1.00 85.88 169 HIS A C 1
ATOM 1363 O O . HIS A 1 169 ? 10.728 -14.562 1.359 1.00 85.88 169 HIS A O 1
ATOM 1369 N N . ASP A 1 170 ? 12.795 -14.239 2.168 1.00 85.56 170 ASP A N 1
ATOM 1370 C CA . ASP A 1 170 ? 13.362 -15.511 1.695 1.00 85.56 170 ASP A CA 1
ATOM 1371 C C . ASP A 1 170 ? 13.082 -15.827 0.203 1.00 85.56 170 ASP A C 1
ATOM 1373 O O . ASP A 1 170 ? 12.951 -16.980 -0.202 1.00 85.56 170 ASP A O 1
ATOM 1377 N N . GLY A 1 171 ? 13.032 -14.784 -0.639 1.00 84.38 171 GLY A N 1
ATOM 1378 C CA . GLY A 1 171 ? 12.754 -14.889 -2.081 1.00 84.38 171 GLY A CA 1
ATOM 1379 C C . GLY A 1 171 ? 11.267 -14.996 -2.439 1.00 84.38 171 GLY A C 1
ATOM 1380 O O . GLY A 1 171 ? 10.930 -15.277 -3.588 1.00 84.38 171 GLY A O 1
ATOM 1381 N N . VAL A 1 172 ? 10.374 -14.789 -1.467 1.00 86.06 172 VAL A N 1
ATOM 1382 C CA . VAL A 1 172 ? 8.921 -14.813 -1.645 1.00 86.06 172 VAL A CA 1
ATOM 1383 C C . VAL A 1 172 ? 8.361 -13.383 -1.626 1.00 86.06 172 VAL A C 1
ATOM 1385 O O . VAL A 1 172 ? 8.663 -12.609 -0.707 1.00 86.06 172 VAL A O 1
ATOM 1388 N N . PRO A 1 173 ? 7.523 -12.993 -2.609 1.00 87.81 173 PRO A N 1
ATOM 1389 C CA . PRO A 1 173 ? 6.850 -11.699 -2.607 1.00 87.81 173 PRO A CA 1
ATOM 1390 C C . PRO A 1 173 ? 6.042 -11.480 -1.332 1.00 87.81 173 PRO A C 1
ATOM 1392 O O . PRO A 1 173 ? 5.356 -12.379 -0.861 1.00 87.81 173 PRO A O 1
ATOM 1395 N N . CYS A 1 174 ? 6.084 -10.267 -0.789 1.00 89.75 174 CYS A N 1
ATOM 1396 C CA . CYS A 1 174 ? 5.435 -9.948 0.478 1.00 89.75 174 CYS A CA 1
ATOM 1397 C C . CYS A 1 174 ? 4.468 -8.771 0.357 1.00 89.75 174 CYS A C 1
ATOM 1399 O O . CYS A 1 174 ? 4.527 -7.956 -0.571 1.00 89.75 174 CYS A O 1
ATOM 1401 N N . ARG A 1 175 ? 3.573 -8.670 1.337 1.00 90.75 175 ARG A N 1
ATOM 1402 C CA . ARG A 1 175 ? 2.697 -7.516 1.535 1.00 90.75 175 ARG A CA 1
ATOM 1403 C C . ARG A 1 175 ? 2.565 -7.175 3.009 1.00 90.75 175 ARG A C 1
ATOM 1405 O O . ARG A 1 175 ? 2.719 -8.030 3.881 1.00 90.75 175 ARG A O 1
ATOM 1412 N N . VAL A 1 176 ? 2.134 -5.947 3.255 1.00 89.94 176 VAL A N 1
ATOM 1413 C CA . VAL A 1 176 ? 1.529 -5.546 4.521 1.00 89.94 176 VAL A CA 1
ATOM 1414 C C . VAL A 1 176 ? 0.033 -5.355 4.343 1.00 89.94 176 VAL A C 1
ATOM 1416 O O . VAL A 1 176 ? -0.423 -4.767 3.359 1.00 89.94 176 VAL A O 1
ATOM 1419 N N . SER A 1 177 ? -0.732 -5.859 5.306 1.00 89.75 177 SER A N 1
ATOM 1420 C CA . SER A 1 177 ? -2.155 -5.573 5.445 1.00 89.75 177 SER A CA 1
ATOM 1421 C C . SER A 1 177 ? -2.386 -4.810 6.742 1.00 89.75 177 SER A C 1
ATOM 1423 O O . SER A 1 177 ? -1.982 -5.279 7.802 1.00 89.75 177 SER A O 1
ATOM 1425 N N . VAL A 1 178 ? -3.029 -3.648 6.657 1.00 89.81 178 VAL A N 1
ATOM 1426 C CA . VAL A 1 178 ? -3.392 -2.833 7.823 1.00 89.81 178 VAL A CA 1
ATOM 1427 C C . VAL A 1 178 ? -4.906 -2.721 7.884 1.00 89.81 178 VAL A C 1
ATOM 1429 O O . VAL A 1 178 ? -5.526 -2.235 6.939 1.00 89.81 178 VAL A O 1
ATOM 1432 N N . CYS A 1 179 ? -5.523 -3.171 8.969 1.00 88.56 179 CYS A N 1
ATOM 1433 C CA . CYS A 1 179 ? -6.974 -3.121 9.144 1.00 88.56 179 CYS A CA 1
ATOM 1434 C C . CYS A 1 179 ? -7.343 -2.912 10.612 1.00 88.56 179 CYS A C 1
ATOM 1436 O O . CYS A 1 179 ? -6.483 -2.956 11.487 1.00 88.56 179 CYS A O 1
ATOM 1438 N N . ARG A 1 180 ? -8.624 -2.637 10.882 1.00 85.00 180 ARG A N 1
ATOM 1439 C CA . ARG A 1 180 ? -9.153 -2.686 12.248 1.00 85.00 180 ARG A CA 1
ATOM 1440 C C . ARG A 1 180 ? -9.613 -4.099 12.577 1.00 85.00 180 ARG A C 1
ATOM 1442 O O . ARG A 1 180 ? -10.357 -4.690 11.792 1.00 85.00 180 ARG A O 1
ATOM 1449 N N . ASP A 1 181 ? -9.181 -4.603 13.726 1.00 82.44 181 ASP A N 1
ATOM 1450 C CA . ASP A 1 181 ? -9.627 -5.875 14.279 1.00 82.44 181 ASP A CA 1
ATOM 1451 C C . ASP A 1 181 ? -11.077 -5.807 14.798 1.00 82.44 181 ASP A C 1
ATOM 1453 O O . ASP A 1 181 ? -11.772 -4.790 14.687 1.00 82.44 181 ASP A O 1
ATOM 1457 N N . ASP A 1 182 ? -11.552 -6.913 15.373 1.00 80.50 182 ASP A N 1
ATOM 1458 C CA . ASP A 1 182 ? -12.900 -7.011 15.937 1.00 80.50 182 ASP A CA 1
ATOM 1459 C C . ASP A 1 182 ? -13.141 -6.062 17.122 1.00 80.50 182 ASP A C 1
ATOM 1461 O O . ASP A 1 182 ? -14.288 -5.677 17.358 1.00 80.50 182 ASP A O 1
ATOM 1465 N N . GLY A 1 183 ? -12.082 -5.666 17.833 1.00 79.19 183 GLY A N 1
ATOM 1466 C CA . GLY A 1 183 ? -12.106 -4.680 18.914 1.00 79.19 183 GLY A CA 1
ATOM 1467 C C . GLY A 1 183 ? -11.976 -3.232 18.432 1.00 79.19 183 GLY A C 1
ATOM 1468 O O . GLY A 1 183 ? -12.022 -2.311 19.245 1.00 79.19 183 GLY A O 1
ATOM 1469 N N . GLY A 1 184 ? -11.826 -3.010 17.123 1.00 77.69 184 GLY A N 1
ATOM 1470 C CA . GLY A 1 184 ? -11.640 -1.693 16.521 1.00 77.69 184 GLY A CA 1
ATOM 1471 C C . GLY A 1 184 ? -10.205 -1.164 16.595 1.00 77.69 184 GLY A C 1
ATOM 1472 O O . GLY A 1 184 ? -9.963 -0.037 16.148 1.00 77.69 184 GLY A O 1
ATOM 1473 N N . LYS A 1 185 ? -9.248 -1.943 17.110 1.00 82.31 185 LYS A N 1
ATOM 1474 C CA . LYS A 1 185 ? -7.832 -1.570 17.160 1.00 82.31 185 LYS A CA 1
ATOM 1475 C C . LYS A 1 185 ? -7.187 -1.796 15.795 1.00 82.31 185 LYS A C 1
ATOM 1477 O O . LYS A 1 185 ? -7.522 -2.742 15.090 1.00 82.31 185 LYS A O 1
ATOM 1482 N N . LEU A 1 186 ? -6.279 -0.905 15.392 1.00 85.56 186 LEU A N 1
ATOM 1483 C CA . LEU A 1 186 ? -5.520 -1.108 14.160 1.00 85.56 186 LEU A CA 1
ATOM 1484 C C . LEU A 1 186 ? -4.475 -2.207 14.368 1.00 85.56 186 LEU A C 1
ATOM 1486 O O . LEU A 1 186 ? -3.689 -2.144 15.311 1.00 85.56 186 LEU A O 1
ATOM 1490 N N . CYS A 1 187 ? -4.440 -3.166 13.453 1.00 83.31 187 CYS A N 1
ATOM 1491 C CA . CYS A 1 187 ? -3.472 -4.248 13.431 1.00 83.31 187 CYS A CA 1
ATOM 1492 C C . CYS A 1 187 ? -2.750 -4.314 12.084 1.00 83.31 187 CYS A C 1
ATOM 1494 O O . CYS A 1 187 ? -3.269 -3.895 11.042 1.00 83.31 187 CYS A O 1
ATOM 1496 N N . LEU A 1 188 ? -1.532 -4.844 12.131 1.00 87.44 188 LEU A N 1
ATOM 1497 C CA . LEU A 1 188 ? -0.690 -5.110 10.979 1.00 87.44 188 LEU A CA 1
ATOM 1498 C C . LEU A 1 188 ? -0.516 -6.609 10.813 1.00 87.44 188 LEU A C 1
ATOM 1500 O O . LEU A 1 188 ? -0.221 -7.312 11.769 1.00 87.44 188 LEU A O 1
ATOM 1504 N N . ASN A 1 189 ? -0.646 -7.070 9.576 1.00 86.69 189 ASN A N 1
ATOM 1505 C CA . ASN A 1 189 ? -0.312 -8.430 9.191 1.00 86.69 189 ASN A CA 1
ATOM 1506 C C . ASN A 1 189 ? 0.719 -8.386 8.064 1.00 86.69 189 ASN A C 1
ATOM 1508 O O . ASN A 1 189 ? 0.460 -7.801 7.005 1.00 86.69 189 ASN A O 1
ATOM 1512 N N . LEU A 1 190 ? 1.872 -9.015 8.290 1.00 88.38 190 LEU A N 1
ATOM 1513 C CA . LEU A 1 190 ? 2.832 -9.331 7.236 1.00 88.38 190 LEU A CA 1
ATOM 1514 C C . LEU A 1 190 ? 2.493 -10.690 6.669 1.00 88.38 190 LEU A C 1
ATOM 1516 O O . LEU A 1 190 ? 2.263 -11.646 7.406 1.00 88.38 190 LEU A O 1
ATOM 1520 N N . LEU A 1 191 ? 2.405 -10.747 5.350 1.00 88.31 191 LEU A N 1
ATOM 1521 C CA . LEU A 1 191 ? 1.980 -11.948 4.662 1.00 88.31 191 LEU A CA 1
ATOM 1522 C C . LEU A 1 191 ? 2.856 -12.130 3.434 1.00 88.31 191 LEU A C 1
ATOM 1524 O O . LEU A 1 191 ? 3.023 -11.203 2.635 1.00 88.31 191 LEU A O 1
ATOM 1528 N N . GLU A 1 192 ? 3.353 -13.347 3.267 1.00 89.62 192 GLU A N 1
ATOM 1529 C CA . GLU A 1 192 ? 3.811 -13.819 1.971 1.00 89.62 192 GLU A CA 1
ATOM 1530 C C . GLU A 1 192 ? 2.620 -13.815 1.009 1.00 89.62 192 GLU A C 1
ATOM 1532 O O . GLU A 1 192 ? 1.487 -14.178 1.351 1.00 89.62 192 GLU A O 1
ATOM 1537 N N . VAL A 1 193 ? 2.863 -13.327 -0.197 1.00 83.69 193 VAL A N 1
ATOM 1538 C CA . VAL A 1 193 ? 1.897 -13.331 -1.283 1.00 83.69 193 VAL A CA 1
ATOM 1539 C C . VAL A 1 193 ? 2.121 -14.621 -2.039 1.00 83.69 193 VAL A C 1
ATOM 1541 O O . VAL A 1 193 ? 3.018 -14.715 -2.870 1.00 83.69 193 VAL A O 1
ATOM 1544 N N . ASP A 1 194 ? 1.282 -15.601 -1.740 1.00 77.69 194 ASP A N 1
ATOM 1545 C CA . ASP A 1 194 ? 1.116 -16.770 -2.585 1.00 77.69 194 ASP A CA 1
ATOM 1546 C C . ASP A 1 194 ? 0.109 -16.403 -3.696 1.00 77.69 194 ASP A C 1
ATOM 1548 O O . ASP A 1 194 ? -1.083 -16.244 -3.405 1.00 77.69 194 ASP A O 1
ATOM 1552 N N . PRO A 1 195 ? 0.566 -16.178 -4.944 1.00 63.69 195 PRO A N 1
ATOM 1553 C CA . PRO A 1 195 ? -0.311 -15.809 -6.053 1.00 63.69 195 PRO A CA 1
ATOM 1554 C C . PRO A 1 195 ? -1.288 -16.933 -6.427 1.00 63.69 195 PRO A C 1
ATOM 1556 O O . PRO A 1 195 ? -2.331 -16.649 -7.018 1.00 63.69 195 PRO A O 1
ATOM 1559 N N . ASP A 1 196 ? -0.977 -18.174 -6.043 1.00 61.12 196 ASP A N 1
ATOM 1560 C CA . ASP A 1 196 ? -1.758 -19.371 -6.345 1.00 61.12 196 ASP A CA 1
ATOM 1561 C C . ASP A 1 196 ? -2.742 -19.729 -5.212 1.00 61.12 196 ASP A C 1
ATOM 1563 O O . ASP A 1 196 ? -3.613 -20.585 -5.390 1.00 61.12 196 ASP A O 1
ATOM 1567 N N . ARG A 1 197 ? -2.669 -19.057 -4.050 1.00 63.00 197 ARG A N 1
ATOM 1568 C CA . ARG A 1 197 ? -3.669 -19.181 -2.977 1.00 63.00 197 ARG A CA 1
ATOM 1569 C C . ARG A 1 197 ? -4.781 -18.144 -3.111 1.00 63.00 197 ARG A C 1
ATOM 1571 O O . ARG A 1 197 ? -4.579 -16.937 -2.995 1.00 63.00 197 ARG A O 1
ATOM 1578 N N . GLU A 1 198 ? -6.003 -18.654 -3.237 1.00 50.94 198 GLU A N 1
ATOM 1579 C CA . GLU A 1 198 ? -7.265 -17.913 -3.385 1.00 50.94 198 GLU A CA 1
ATOM 1580 C C . GLU A 1 198 ? -7.751 -17.202 -2.106 1.00 50.94 198 GLU A C 1
ATOM 1582 O O . GLU A 1 198 ? -8.951 -17.137 -1.842 1.00 50.94 198 GLU A O 1
ATOM 1587 N N . PHE A 1 199 ? -6.868 -16.667 -1.259 1.00 61.69 199 PHE A N 1
ATOM 1588 C CA . PHE A 1 199 ? -7.364 -15.859 -0.146 1.00 61.69 199 PHE A CA 1
ATOM 1589 C C . PHE A 1 199 ? -7.849 -14.511 -0.679 1.00 61.69 199 PHE A C 1
ATOM 1591 O O . PHE A 1 199 ? -7.061 -13.665 -1.107 1.00 61.69 199 PHE A O 1
ATOM 1598 N N . ASP A 1 200 ? -9.169 -14.339 -0.674 1.00 69.19 200 ASP A N 1
ATOM 1599 C CA . ASP A 1 200 ? -9.808 -13.096 -1.068 1.00 69.19 200 ASP A CA 1
ATOM 1600 C C . ASP A 1 200 ? -9.406 -11.949 -0.140 1.00 69.19 200 ASP A C 1
ATOM 1602 O O . ASP A 1 200 ? -9.451 -12.037 1.091 1.00 69.19 200 ASP A O 1
ATOM 1606 N N . VAL A 1 201 ? -9.102 -10.813 -0.752 1.00 69.75 201 VAL A N 1
ATOM 1607 C CA . VAL A 1 201 ? -9.024 -9.536 -0.065 1.00 69.75 201 VAL A CA 1
ATOM 1608 C C . VAL A 1 201 ? -10.441 -9.007 0.102 1.00 69.75 201 VAL A C 1
ATOM 1610 O O . VAL A 1 201 ? -11.137 -8.778 -0.888 1.00 69.75 201 VAL A O 1
ATOM 1613 N N . GLY A 1 202 ? -10.830 -8.798 1.362 1.00 72.06 202 GLY A N 1
ATOM 1614 C CA . GLY A 1 202 ? -12.091 -8.180 1.773 1.00 72.06 202 GLY A CA 1
ATOM 1615 C C . GLY A 1 202 ? -12.535 -7.022 0.868 1.00 72.06 202 GLY A C 1
ATOM 1616 O O . GLY A 1 202 ? -11.758 -6.103 0.592 1.00 72.06 202 GLY A O 1
ATOM 1617 N N . GLY A 1 203 ? -13.802 -7.015 0.449 1.00 72.88 203 GLY A N 1
ATOM 1618 C CA . GLY A 1 203 ? -14.420 -5.839 -0.165 1.00 72.88 203 GLY A CA 1
ATOM 1619 C C . GLY A 1 203 ? -14.272 -4.613 0.746 1.00 72.88 203 GLY A C 1
ATOM 1620 O O . GLY A 1 203 ? -14.448 -4.707 1.957 1.00 72.88 203 GLY A O 1
ATOM 1621 N N . GLY A 1 204 ? -13.930 -3.456 0.176 1.00 78.06 204 GLY A N 1
ATOM 1622 C CA . GLY A 1 204 ? -13.669 -2.237 0.942 1.00 78.06 204 GLY A CA 1
ATOM 1623 C C . GLY A 1 204 ? -12.206 -2.016 1.336 1.00 78.06 204 GLY A C 1
ATOM 1624 O O . GLY A 1 204 ? -11.908 -0.972 1.914 1.00 78.06 204 GLY A O 1
ATOM 1625 N N . VAL A 1 205 ? -11.283 -2.915 0.992 1.00 90.12 205 VAL A N 1
ATOM 1626 C CA . VAL A 1 205 ? -9.837 -2.711 1.188 1.00 90.12 205 VAL A CA 1
ATOM 1627 C C . VAL A 1 205 ? -9.260 -1.737 0.154 1.00 90.12 205 VAL A C 1
ATOM 1629 O O . VAL A 1 205 ? -9.718 -1.670 -0.986 1.00 90.12 205 VAL A O 1
ATOM 1632 N N . LEU A 1 206 ? -8.265 -0.952 0.562 1.00 92.62 206 LEU A N 1
ATOM 1633 C CA . LEU A 1 206 ? -7.500 -0.052 -0.291 1.00 92.62 206 LEU A CA 1
ATOM 1634 C C . LEU A 1 206 ? -6.248 -0.720 -0.855 1.00 92.62 206 LEU A C 1
ATOM 1636 O O . LEU A 1 206 ? -5.590 -1.491 -0.162 1.00 92.62 206 LEU A O 1
ATOM 1640 N N . PHE A 1 207 ? -5.871 -0.338 -2.071 1.00 92.88 207 PHE A N 1
ATOM 1641 C CA . PHE A 1 207 ? -4.581 -0.668 -2.665 1.00 92.88 207 PHE A CA 1
ATOM 1642 C C . PHE A 1 207 ? -4.110 0.442 -3.612 1.00 92.88 207 PHE A C 1
ATOM 1644 O O . PHE A 1 207 ? -4.847 1.385 -3.930 1.00 92.88 207 PHE A O 1
ATOM 1651 N N . SER A 1 208 ? -2.862 0.316 -4.042 1.00 87.31 208 SER A N 1
ATOM 1652 C CA . SER A 1 208 ? -2.247 1.070 -5.128 1.00 87.31 208 SER A CA 1
ATOM 1653 C C . SER A 1 208 ? -1.258 0.167 -5.845 1.00 87.31 208 SER A C 1
ATOM 1655 O O . SER A 1 208 ? -1.143 -1.030 -5.516 1.00 87.31 208 SER A O 1
#

Mean predicted aligned error: 9.75 Å

Radius of gyration: 20.32 Å; Cα contacts (8 Å, |Δi|>4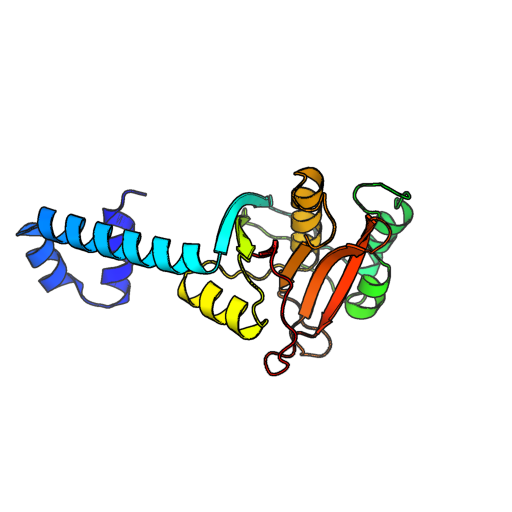): 319; chains: 1; bounding box: 36×37×64 Å

Nearest PDB structures (foldseek):
  6nuq-assembly1_A  TM=3.959E-01  e=3.261E-01  Homo sapiens
  6njs-assembly1_A  TM=3.391E-01  e=3.693E-01  Homo sapiens
  5g3q-assembly1_A  TM=5.042E-01  e=2.103E+00  Homo sapiens
  6tlc-assembly1_B  TM=3.317E-01  e=7.784E-01  Homo sapiens
  6tlc-assembly1_A  TM=1.942E-01  e=7.784E-01  Homo sapiens

Solvent-accessible surface area (backbone atoms only — not comparable to full-atom values): 11522 Å² total; per-residue (Å²): 133,58,76,67,59,62,47,53,55,54,36,60,75,70,71,44,56,75,66,49,55,56,48,44,73,73,42,51,64,63,52,53,50,52,50,50,50,51,51,51,53,52,49,52,58,45,54,72,47,31,44,79,76,50,74,48,74,48,74,55,35,88,58,69,46,40,38,41,69,52,48,51,58,54,59,74,67,50,41,93,90,43,92,48,42,38,66,61,71,64,58,40,73,71,40,32,89,42,68,45,75,41,42,91,60,70,46,78,44,61,31,29,27,29,72,46,68,39,32,57,46,56,52,50,54,54,22,51,76,67,76,47,51,52,65,30,45,70,68,56,42,53,53,51,51,41,55,38,52,78,65,55,68,56,78,46,72,63,21,23,38,44,45,41,38,67,56,55,54,97,85,37,48,27,30,43,35,41,32,35,44,98,88,65,48,55,41,59,44,81,41,75,58,58,68,87,52,80,63,60,44,57,41,47,24,30,35,58